Protein AF-A0AAD5UL04-F1 (afdb_monomer)

Organism: NCBI:txid261099

Solvent-accessible surface area (backbone atoms only — not comparable to full-atom values): 13724 Å² total; per-residue (Å²): 139,89,82,83,79,85,78,76,85,91,69,81,71,78,80,82,74,55,70,67,60,52,46,58,54,49,74,76,48,55,70,70,55,40,62,57,42,39,74,73,41,73,71,50,21,36,52,34,32,52,55,51,44,66,72,40,47,64,57,51,53,51,46,50,51,52,33,51,51,37,47,49,56,37,52,55,47,48,69,63,42,51,61,51,44,52,56,27,38,55,60,34,61,47,84,59,53,65,58,32,52,48,59,63,61,64,47,89,75,65,56,70,60,47,43,52,46,51,42,39,54,52,43,50,72,49,94,69,98,63,61,93,89,60,81,79,51,65,70,57,44,46,56,50,60,68,36,66,69,47,46,54,49,58,73,40,27,52,68,48,51,84,71,46,52,71,66,38,47,51,54,41,52,49,54,52,70,74,35,86,69,68,39,68,68,53,26,48,75,75,32,62,41,46,27,55,50,42,52,40,51,51,30,47,48,53,31,47,53,52,49,50,56,51,48,54,40,48,50,56,27,53,54,39,46,54,54,40,53,56,48,49,56,52,51,49,59,39,52,65,63,65,111

Sequence (243 aa):
MYKSQPCLPSQISSVNIPAEIWLNVFKFSPKQALLKIRVVNRKLSKLANIELLERSQQKFYQDCVYTREKQLEYQQMQIVKRPLLVHFREFLTAPSTAENLTEVTWFANAPSEVQVVCECLCRLKGGIDLPDDVRMSWSDIRRIMKKQDFKMWLMCLATNVDFISIIDIKKVEQIIRMDPMITYERLREVSMSGYRLLILIAASLQYCTNADELSRKRIECEIAEGKLHTFSRFMDAITLHLC

Radius of gyration: 33.96 Å; Cα contacts (8 Å, |Δi|>4): 190; chains: 1; bounding box: 63×55×110 Å

Mean predicted aligned error: 8.28 Å

Nearest PDB structures (foldseek):
  8glv-assembly1_Mm  TM=6.215E-01  e=5.981E-04  Chlamydomonas reinhardtii
  3g6b-assembly1_A  TM=2.323E-01  e=1.696E+00  Thermotoga maritima
  3g6b-assembly1_B  TM=2.118E-01  e=2.344E+00  Thermotoga maritima
  3g67-assembly1_B  TM=2.286E-01  e=4.081E+00  Thermotoga maritima
  3ja6-assembly1_H  TM=1.918E-01  e=3.392E+00  Escherichia coli

pLDDT: mean 89.88, std 11.92, range [39.78, 97.69]

Foldseek 3Di:
DDDDDDDDDPDPPPPPDDLVVLLVVLLPDDLVVLVVQLPPDLSSVLSSLVNVLVVCVVVLVVLVVVLVVLVVVLVVLCVVLVVLLVVLLVLLQDPCLLVLLVVLLPDPDADPLLLLLLQLLVLQVPPDPDDLPDRDDSVVSSVSSPDPVSSVCSNVVSVCLVVGDPVSLVSSVVSCVVDPCNDLVNCVVRPVSSSSSVSNNVSSSSNNVSVVVSVVSVVVSVVSVVVSVVSVVVNCVSVVSND

Structure (mmCIF, N/CA/C/O backbone):
data_AF-A0AAD5UL04-F1
#
_entry.id   AF-A0AAD5UL04-F1
#
loop_
_atom_site.group_PDB
_atom_site.id
_atom_site.type_symbol
_atom_site.label_atom_id
_atom_site.label_alt_id
_atom_site.label_comp_id
_atom_site.label_asym_id
_atom_site.label_entity_id
_atom_site.label_seq_id
_atom_site.pdbx_PDB_ins_code
_atom_site.Cartn_x
_atom_site.Cartn_y
_atom_site.Cartn_z
_atom_site.occupancy
_atom_site.B_iso_or_equiv
_atom_site.auth_seq_id
_atom_site.auth_comp_id
_atom_site.auth_asym_id
_atom_site.auth_atom_id
_atom_site.pdbx_PDB_model_num
ATOM 1 N N . MET A 1 1 ? -36.567 40.435 80.848 1.00 42.75 1 MET A N 1
ATOM 2 C CA . MET A 1 1 ? -35.694 39.606 79.982 1.00 42.75 1 MET A CA 1
ATOM 3 C C . MET A 1 1 ? -36.364 38.256 79.763 1.00 42.75 1 MET A C 1
ATOM 5 O O . MET A 1 1 ? -37.150 37.884 80.617 1.00 42.75 1 MET A O 1
ATOM 9 N N . TYR A 1 2 ? -36.037 37.586 78.651 1.00 39.78 2 TYR A N 1
ATOM 10 C CA . TYR A 1 2 ? -36.541 36.307 78.110 1.00 39.78 2 TYR A CA 1
ATOM 11 C C . TYR A 1 2 ? -37.472 36.430 76.895 1.00 39.78 2 TYR A C 1
ATOM 13 O O . TYR A 1 2 ? -38.687 36.555 77.008 1.00 39.78 2 TYR A O 1
ATOM 21 N N . LYS A 1 3 ? -36.863 36.314 75.709 1.00 41.38 3 LYS A N 1
ATOM 22 C CA . LYS A 1 3 ? -37.466 35.662 74.544 1.00 41.38 3 LYS A CA 1
ATOM 23 C C . LYS A 1 3 ? -36.464 34.632 74.032 1.00 41.38 3 LYS A C 1
ATOM 25 O O . LYS A 1 3 ? -35.385 34.980 73.565 1.00 41.38 3 LYS A O 1
ATOM 30 N N . SER A 1 4 ? -36.822 33.373 74.227 1.00 46.16 4 SER A N 1
ATOM 31 C CA . SER A 1 4 ? -36.152 32.170 73.753 1.00 46.16 4 SER A CA 1
ATOM 32 C C . SER A 1 4 ? -36.157 32.130 72.222 1.00 46.16 4 SER A C 1
ATOM 34 O O . SER A 1 4 ? -37.195 32.331 71.592 1.00 46.16 4 SER A O 1
ATOM 36 N N . GLN A 1 5 ? -34.990 31.879 71.626 1.00 45.28 5 GLN A N 1
ATOM 37 C CA . GLN A 1 5 ? -34.852 31.565 70.202 1.00 45.28 5 GLN A CA 1
ATOM 38 C C . GLN A 1 5 ? -35.475 30.189 69.909 1.00 45.28 5 GLN A C 1
ATOM 40 O O . GLN A 1 5 ? -35.284 29.265 70.703 1.00 45.28 5 GLN A O 1
ATOM 45 N N . PRO A 1 6 ? -36.189 30.010 68.785 1.00 48.31 6 PRO A N 1
ATOM 46 C CA . PRO A 1 6 ? -36.646 28.691 68.377 1.00 48.31 6 PRO A CA 1
ATOM 47 C C . PRO A 1 6 ? -35.469 27.879 67.819 1.00 48.31 6 PRO A C 1
ATOM 49 O O . PRO A 1 6 ? -34.878 28.232 66.798 1.00 48.31 6 PRO A O 1
ATOM 52 N N . CYS A 1 7 ? -35.135 26.778 68.492 1.00 50.94 7 CYS A N 1
ATOM 53 C CA . CYS A 1 7 ? -34.244 25.751 67.962 1.00 50.94 7 CYS A CA 1
ATOM 54 C C . CYS A 1 7 ? -34.915 25.055 66.769 1.00 50.94 7 CYS A C 1
ATOM 56 O O . CYS A 1 7 ? -36.035 24.555 66.885 1.00 50.94 7 CYS A O 1
ATOM 58 N N . LEU A 1 8 ? -34.223 25.004 65.630 1.00 47.00 8 LEU A N 1
ATOM 59 C CA . LEU A 1 8 ? -34.612 24.165 64.496 1.00 47.00 8 LEU A CA 1
ATOM 60 C C . LEU A 1 8 ? -34.540 22.682 64.909 1.00 47.00 8 LEU A C 1
ATOM 62 O O . LEU A 1 8 ? -33.563 22.290 65.551 1.00 47.00 8 LEU A O 1
ATOM 66 N N . PRO A 1 9 ? -35.532 21.849 64.545 1.00 46.88 9 PRO A N 1
ATOM 67 C CA . PRO A 1 9 ? -35.524 20.433 64.882 1.00 46.88 9 PRO A CA 1
ATOM 68 C C . PRO A 1 9 ? -34.354 19.730 64.185 1.00 46.88 9 PRO A C 1
ATOM 70 O O . PRO A 1 9 ? -34.320 19.540 62.969 1.00 46.88 9 PRO A O 1
ATOM 73 N N . SER A 1 10 ? -33.374 19.340 64.991 1.00 52.94 10 SER A N 1
ATOM 74 C CA . SER A 1 10 ? -32.211 18.551 64.617 1.00 52.94 10 SER A CA 1
ATOM 75 C C . SER A 1 10 ? -32.603 17.085 64.450 1.00 52.94 10 SER A C 1
ATOM 77 O O . SER A 1 10 ? -32.336 16.293 65.344 1.00 52.94 10 SER A O 1
ATOM 79 N N . GLN A 1 11 ? -33.281 16.728 63.356 1.00 50.44 11 GLN A N 1
ATOM 80 C CA . GLN A 1 11 ? -33.423 15.340 62.885 1.00 50.44 11 GLN A CA 1
ATOM 81 C C . GLN A 1 11 ? -34.182 15.313 61.551 1.00 50.44 11 GLN A C 1
ATOM 83 O O . GLN A 1 11 ? -35.349 14.940 61.470 1.00 50.44 11 GLN A O 1
ATOM 88 N N . ILE A 1 12 ? -33.503 15.679 60.462 1.00 45.84 12 ILE A N 1
ATOM 89 C CA . ILE A 1 12 ? -33.902 15.159 59.152 1.00 45.84 12 ILE A CA 1
ATOM 90 C C . ILE A 1 12 ? -33.341 13.739 59.110 1.00 45.84 12 ILE A C 1
ATOM 92 O O . ILE A 1 12 ? -32.164 13.532 58.818 1.00 45.84 12 ILE A O 1
ATOM 96 N N . SER A 1 13 ? -34.165 12.760 59.486 1.00 48.56 13 SER A N 1
ATOM 97 C CA . SER A 1 13 ? -33.877 11.349 59.243 1.00 48.56 13 SER A CA 1
ATOM 98 C C . SER A 1 13 ? -33.511 11.195 57.770 1.00 48.56 13 SER A C 1
ATOM 100 O O . SER A 1 13 ? -34.308 11.564 56.905 1.00 48.56 13 SER A O 1
ATOM 102 N N . SER A 1 14 ? -32.307 10.703 57.471 1.00 55.62 14 SER A N 1
ATOM 103 C CA . SER A 1 14 ? -31.875 10.470 56.094 1.00 55.62 14 SER A CA 1
ATOM 104 C C . SER A 1 14 ? -32.932 9.622 55.388 1.00 55.62 14 SER A C 1
ATOM 106 O O . SER A 1 14 ? -33.130 8.462 55.754 1.00 55.62 14 SER A O 1
ATOM 108 N N . VAL A 1 15 ? -33.639 10.203 54.418 1.00 65.50 15 VAL A N 1
ATOM 109 C CA . VAL A 1 15 ? -34.665 9.496 53.649 1.00 65.50 15 VAL A CA 1
ATOM 110 C C . VAL A 1 15 ? -33.969 8.345 52.925 1.00 65.50 15 VAL A C 1
ATOM 112 O O . VAL A 1 15 ? -33.216 8.553 51.973 1.00 65.50 15 VAL A O 1
ATOM 115 N N . ASN A 1 16 ? -34.162 7.120 53.415 1.00 77.88 16 ASN A N 1
ATOM 116 C CA . ASN A 1 16 ? -33.581 5.934 52.802 1.00 77.88 16 ASN A CA 1
ATOM 117 C C . ASN A 1 16 ? -34.447 5.543 51.606 1.00 77.88 16 ASN A C 1
ATOM 119 O O . ASN A 1 16 ? -35.391 4.768 51.726 1.00 77.88 16 ASN A O 1
ATOM 123 N N . ILE A 1 17 ? -34.143 6.138 50.456 1.00 83.56 17 ILE A N 1
ATOM 124 C CA . ILE A 1 17 ? -34.831 5.842 49.204 1.00 83.56 17 ILE A CA 1
ATOM 125 C C . ILE A 1 17 ? -34.507 4.385 48.787 1.00 83.56 17 ILE A C 1
ATOM 127 O O . ILE A 1 17 ? -33.317 4.020 48.728 1.00 83.56 17 ILE A O 1
ATOM 131 N N . PRO A 1 18 ? -35.532 3.556 48.497 1.00 90.75 18 PRO A N 1
ATOM 132 C CA . PRO A 1 18 ? -35.368 2.206 47.959 1.00 90.75 18 PRO A CA 1
ATOM 133 C C . PRO A 1 18 ? -34.548 2.168 46.662 1.00 90.75 18 PRO A C 1
ATOM 135 O O . PRO A 1 18 ? -34.490 3.143 45.909 1.00 90.75 18 PRO A O 1
ATOM 138 N N . ALA A 1 19 ? -33.894 1.038 46.395 1.00 87.94 19 ALA A N 1
ATOM 139 C CA . ALA A 1 19 ? -33.021 0.881 45.230 1.00 87.94 19 ALA A CA 1
ATOM 140 C C . ALA A 1 19 ? -33.790 1.009 43.904 1.00 87.94 19 ALA A C 1
ATOM 142 O O . ALA A 1 19 ? -33.284 1.585 42.944 1.00 87.94 19 ALA A O 1
ATOM 143 N N . GLU A 1 20 ? -35.032 0.537 43.879 1.00 90.94 20 GLU A N 1
ATOM 144 C CA . GLU A 1 20 ? -35.938 0.540 42.733 1.00 90.94 20 GLU A CA 1
ATOM 145 C C . GLU A 1 20 ? -36.269 1.969 42.291 1.00 90.94 20 GLU A C 1
ATOM 147 O O . GLU A 1 20 ? -36.285 2.271 41.098 1.00 90.94 20 GLU A O 1
ATOM 152 N N . ILE A 1 21 ? -36.472 2.874 43.256 1.00 91.25 21 ILE A N 1
ATOM 153 C CA . ILE A 1 21 ? -36.745 4.287 42.970 1.00 91.25 21 ILE A CA 1
ATOM 154 C C . ILE A 1 21 ? -35.505 4.940 42.352 1.00 91.25 21 ILE A C 1
ATOM 156 O O . ILE A 1 21 ? -35.620 5.649 41.354 1.00 91.25 21 ILE A O 1
ATOM 160 N N . TRP A 1 22 ? -34.313 4.656 42.886 1.00 90.75 22 TRP A N 1
ATOM 161 C CA . TRP A 1 22 ? -33.061 5.149 42.306 1.00 90.75 22 TRP A CA 1
ATOM 162 C C . TRP A 1 22 ? -32.827 4.639 40.885 1.00 90.75 22 TRP A C 1
ATOM 164 O O . TRP A 1 22 ? -32.480 5.435 40.017 1.00 90.75 22 TRP A O 1
ATOM 174 N N . LEU A 1 23 ? -33.056 3.350 40.624 1.00 91.50 23 LEU A N 1
ATOM 175 C CA . LEU A 1 23 ? -32.924 2.777 39.281 1.00 91.50 23 LEU A CA 1
ATOM 176 C C . LEU A 1 23 ? -33.908 3.421 38.298 1.00 91.50 23 LEU A C 1
ATOM 178 O O . LEU A 1 23 ? -33.516 3.780 37.191 1.00 91.50 23 LEU A O 1
ATOM 182 N N . ASN A 1 24 ? -35.153 3.669 38.714 1.00 91.31 24 ASN A N 1
ATOM 183 C CA . ASN A 1 24 ? -36.116 4.395 37.884 1.00 91.31 24 ASN A CA 1
ATOM 184 C C . ASN A 1 24 ? -35.658 5.826 37.570 1.00 91.31 24 ASN A C 1
ATOM 186 O O . ASN A 1 24 ? -35.791 6.262 36.432 1.00 91.31 24 ASN A O 1
ATOM 190 N N . VAL A 1 25 ? -35.063 6.547 38.526 1.00 91.44 25 VAL A N 1
ATOM 191 C CA . VAL A 1 25 ? -34.463 7.870 38.260 1.00 91.44 25 VAL A CA 1
ATOM 192 C C . VAL A 1 25 ? -33.272 7.751 37.303 1.00 91.44 25 VAL A C 1
ATOM 194 O O . VAL A 1 25 ? -33.100 8.569 36.393 1.00 91.44 25 VAL A O 1
ATOM 197 N N . PHE A 1 26 ? -32.445 6.720 37.473 1.00 93.81 26 PHE A N 1
ATOM 198 C CA . PHE A 1 26 ? -31.263 6.503 36.648 1.00 93.81 26 PHE A CA 1
ATOM 199 C C . PHE A 1 26 ? -31.630 6.222 35.198 1.00 93.81 26 PHE A C 1
ATOM 201 O O . PHE A 1 26 ? -30.993 6.826 34.336 1.00 93.81 26 PHE A O 1
ATOM 208 N N . LYS A 1 27 ? -32.698 5.457 34.924 1.00 91.25 27 LYS A N 1
ATOM 209 C CA . LYS A 1 27 ? -33.248 5.197 33.576 1.00 91.25 27 LYS A CA 1
ATOM 210 C C . LYS A 1 27 ? -33.455 6.452 32.726 1.00 91.25 27 LYS A C 1
ATOM 212 O O . LYS A 1 27 ? -33.178 6.435 31.531 1.00 91.25 27 LYS A O 1
ATOM 217 N N . PHE A 1 28 ? -33.843 7.568 33.339 1.00 91.81 28 PHE A N 1
ATOM 218 C CA . PHE A 1 28 ? -34.045 8.842 32.633 1.00 91.81 28 PHE A CA 1
ATOM 219 C C . PHE A 1 28 ? -32.838 9.788 32.704 1.00 91.81 28 PHE A C 1
ATOM 221 O O . PHE A 1 28 ? -32.809 10.826 32.047 1.00 91.81 28 PHE A O 1
ATOM 228 N N . SER A 1 29 ? -31.815 9.438 33.484 1.00 92.44 29 SER A N 1
ATOM 229 C CA . SER A 1 29 ? -30.616 10.257 33.654 1.00 92.44 29 SER A CA 1
ATOM 230 C C . SER A 1 29 ? -29.642 10.089 32.477 1.00 92.44 29 SER A C 1
ATOM 232 O O . SER A 1 29 ? -29.448 8.971 31.990 1.00 92.44 29 SER A O 1
ATOM 234 N N . PRO A 1 30 ? -28.953 11.152 32.023 1.00 94.12 30 PRO A N 1
ATOM 235 C CA . PRO A 1 30 ? -27.946 11.037 30.972 1.00 94.12 30 PRO A CA 1
ATOM 236 C C . PRO A 1 30 ? -26.714 10.259 31.460 1.00 94.12 30 PRO A C 1
ATOM 238 O O . PRO A 1 30 ? -26.359 10.304 32.639 1.00 94.12 30 PRO A O 1
ATOM 241 N N . LYS A 1 31 ? -25.991 9.599 30.541 1.00 90.19 31 LYS A N 1
ATOM 242 C CA . LYS A 1 31 ? -24.795 8.791 30.873 1.00 90.19 31 LYS A CA 1
ATOM 243 C C . LYS A 1 31 ? -23.756 9.574 31.688 1.00 90.19 31 LYS A C 1
ATOM 245 O O . LYS A 1 31 ? -23.187 9.038 32.631 1.00 90.19 31 LYS A O 1
ATOM 250 N N . GLN A 1 32 ? -23.549 10.853 31.375 1.00 92.12 32 GLN A N 1
ATOM 251 C CA . GLN A 1 32 ? -22.627 11.723 32.116 1.00 92.12 32 GLN A CA 1
ATOM 252 C C . GLN A 1 32 ? -23.043 11.919 33.582 1.00 92.12 32 GLN A C 1
ATOM 254 O O . GLN A 1 32 ? -22.181 11.955 34.458 1.00 92.12 32 GLN A O 1
ATOM 259 N N . ALA A 1 33 ? -24.347 12.021 33.861 1.00 92.75 33 ALA A N 1
ATOM 260 C CA . ALA A 1 33 ? -24.846 12.112 35.229 1.00 92.75 33 ALA A CA 1
ATOM 261 C C . ALA A 1 33 ? -24.611 10.795 35.976 1.00 92.75 33 ALA A C 1
ATOM 263 O O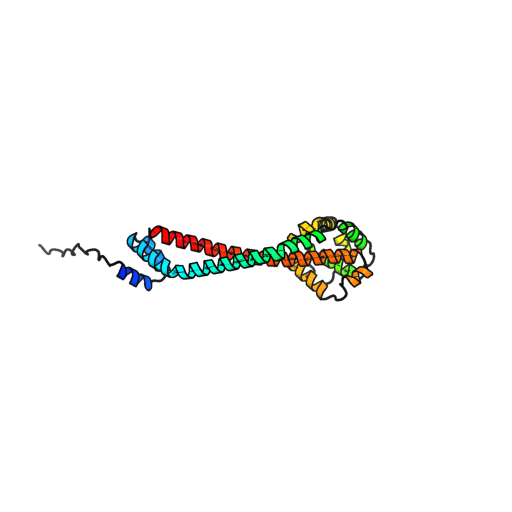 . ALA A 1 33 ? -24.096 10.824 37.089 1.00 92.75 33 ALA A O 1
ATOM 264 N N . LEU A 1 34 ? -24.875 9.649 35.337 1.00 91.94 34 LEU A N 1
ATOM 265 C CA . LEU A 1 34 ? -24.599 8.333 35.924 1.00 91.94 34 LEU A CA 1
ATOM 266 C C . LEU A 1 34 ? -23.116 8.171 36.280 1.00 91.94 34 LEU A C 1
ATOM 268 O O . LEU A 1 34 ? -22.800 7.737 37.382 1.00 91.94 34 LEU A O 1
ATOM 272 N N . LEU A 1 35 ? -22.199 8.600 35.407 1.00 90.75 35 LEU A N 1
ATOM 273 C CA . LEU A 1 35 ? -20.758 8.570 35.688 1.00 90.75 35 LEU A CA 1
ATOM 274 C C . LEU A 1 35 ? -20.365 9.427 36.900 1.00 90.75 35 LEU A C 1
ATOM 276 O O . LEU A 1 35 ? -19.523 9.003 37.687 1.00 90.75 35 LEU A O 1
ATOM 280 N N . LYS A 1 36 ? -20.989 10.596 37.087 1.00 92.38 36 LYS A N 1
ATOM 281 C CA . LYS A 1 36 ? -20.774 11.441 38.275 1.00 92.38 36 LYS A CA 1
ATOM 282 C C . LYS A 1 36 ? -21.380 10.821 39.536 1.00 92.38 36 LYS A C 1
ATOM 284 O O . LYS A 1 36 ? -20.778 10.880 40.599 1.00 92.38 36 LYS A O 1
ATOM 289 N N . ILE A 1 37 ? -22.545 10.186 39.430 1.00 90.38 37 ILE A N 1
ATOM 290 C CA . ILE A 1 37 ? -23.206 9.524 40.564 1.00 90.38 37 ILE A CA 1
ATOM 291 C C . ILE A 1 37 ? -22.355 8.362 41.103 1.00 90.38 37 ILE A C 1
ATOM 293 O O . ILE A 1 37 ? -22.327 8.131 42.313 1.00 90.38 37 ILE A O 1
ATOM 297 N N . ARG A 1 38 ? -21.586 7.685 40.238 1.00 89.88 38 ARG A N 1
ATOM 298 C CA . ARG A 1 38 ? -20.697 6.577 40.633 1.00 89.88 38 ARG A CA 1
ATOM 299 C C . ARG A 1 38 ? -19.664 6.934 41.694 1.00 89.88 38 ARG A C 1
ATOM 301 O O . ARG A 1 38 ? -19.239 6.036 42.418 1.00 89.88 38 ARG A O 1
ATOM 308 N N . VAL A 1 39 ? -19.250 8.197 41.775 1.00 89.38 39 VAL A N 1
ATOM 309 C CA . VAL A 1 39 ? -18.223 8.638 42.729 1.00 89.38 39 VAL A CA 1
ATOM 310 C C . VAL A 1 39 ? -18.804 9.142 44.052 1.00 89.38 39 VAL A C 1
ATOM 312 O O . VAL A 1 39 ? -18.047 9.409 44.977 1.00 89.38 39 VAL A O 1
ATOM 315 N N . VAL A 1 40 ? -20.134 9.249 44.174 1.00 88.94 40 VAL A N 1
ATOM 316 C CA . VAL A 1 40 ? -20.787 9.831 45.359 1.00 88.94 40 VAL A CA 1
ATOM 317 C C . VAL A 1 40 ? -20.725 8.888 46.561 1.00 88.94 40 VAL A C 1
ATOM 319 O O . VAL A 1 40 ? -20.312 9.291 47.643 1.00 88.94 40 VAL A O 1
ATOM 322 N N . ASN A 1 41 ? -21.153 7.632 46.402 1.00 89.25 41 ASN A N 1
ATOM 323 C CA . ASN A 1 41 ? -21.039 6.604 47.440 1.00 89.25 41 ASN A CA 1
ATOM 324 C C . ASN A 1 41 ? -21.131 5.188 46.844 1.00 89.25 41 ASN A C 1
ATOM 326 O O . ASN A 1 41 ? -21.567 5.008 45.707 1.00 89.25 41 ASN A O 1
ATOM 330 N N . ARG A 1 42 ? -20.777 4.163 47.634 1.00 88.56 42 ARG A N 1
ATOM 331 C CA . ARG A 1 42 ? -20.780 2.757 47.182 1.00 88.56 42 ARG A CA 1
ATOM 332 C C . ARG A 1 42 ? -22.161 2.257 46.727 1.00 88.56 42 ARG A C 1
ATOM 334 O O . ARG A 1 42 ? -22.235 1.564 45.719 1.00 88.56 42 ARG A O 1
ATOM 341 N N . LYS A 1 43 ? -23.247 2.610 47.432 1.00 88.44 43 LYS A N 1
ATOM 342 C CA . LYS A 1 43 ? -24.621 2.158 47.113 1.00 88.44 43 LYS A CA 1
ATOM 343 C C . LYS A 1 43 ? -25.074 2.688 45.748 1.00 88.44 43 LYS A C 1
ATOM 345 O O . LYS A 1 43 ? -25.474 1.913 44.887 1.00 88.44 43 LYS A O 1
ATOM 350 N N . LEU A 1 44 ? -24.963 3.996 45.536 1.00 89.75 44 LEU A N 1
ATOM 351 C CA . LEU A 1 44 ? -25.299 4.664 44.280 1.00 89.75 44 LEU A CA 1
ATOM 352 C C . LEU A 1 44 ? -24.350 4.255 43.153 1.00 89.75 44 LEU A C 1
ATOM 354 O O . LEU A 1 44 ? -24.793 4.142 42.017 1.00 89.75 44 LEU A O 1
ATOM 358 N N . SER A 1 45 ? -23.081 3.967 43.463 1.00 90.38 45 SER A N 1
ATOM 359 C CA . SER A 1 45 ? -22.127 3.423 42.493 1.00 90.38 45 SER A CA 1
ATOM 360 C C . SER A 1 45 ? -22.583 2.083 41.929 1.00 90.38 45 SER A C 1
ATOM 362 O O . SER A 1 45 ? -22.658 1.939 40.711 1.00 90.38 45 SER A O 1
ATOM 364 N N . LYS A 1 46 ? -22.989 1.139 42.791 1.00 91.06 46 LYS A N 1
ATOM 365 C CA . LYS A 1 46 ? -23.538 -0.153 42.351 1.00 91.06 46 LYS A CA 1
ATOM 366 C C . LYS A 1 46 ? -24.790 0.027 41.491 1.00 91.06 46 LYS A C 1
ATOM 368 O O . LYS A 1 46 ? -24.861 -0.526 40.402 1.00 91.06 46 LYS A O 1
ATOM 373 N N . LEU A 1 47 ? -25.740 0.855 41.924 1.00 91.94 47 LEU A N 1
ATOM 374 C CA . LEU A 1 47 ? -26.980 1.092 41.173 1.00 91.94 47 LEU A CA 1
ATOM 375 C C . LEU A 1 47 ? -26.733 1.792 39.823 1.00 91.94 47 LEU A C 1
ATOM 377 O O . LEU A 1 47 ? -27.328 1.417 38.817 1.00 91.94 47 LEU A O 1
ATOM 381 N N . ALA A 1 48 ? -25.823 2.768 39.769 1.00 91.88 48 ALA A N 1
ATOM 382 C CA . ALA A 1 48 ? -25.452 3.439 38.524 1.00 91.88 48 ALA A CA 1
ATOM 383 C C . ALA A 1 48 ? -24.700 2.495 37.573 1.00 91.88 48 ALA A C 1
ATOM 385 O O . ALA A 1 48 ? -24.882 2.579 36.361 1.00 91.88 48 ALA A O 1
ATOM 386 N N . ASN A 1 49 ? -23.882 1.582 38.110 1.00 92.69 49 ASN A N 1
ATOM 387 C CA . ASN A 1 49 ? -23.200 0.546 37.336 1.00 92.69 49 ASN A CA 1
ATOM 388 C C . ASN A 1 49 ? -24.187 -0.432 36.684 1.00 92.69 49 ASN A C 1
ATOM 390 O 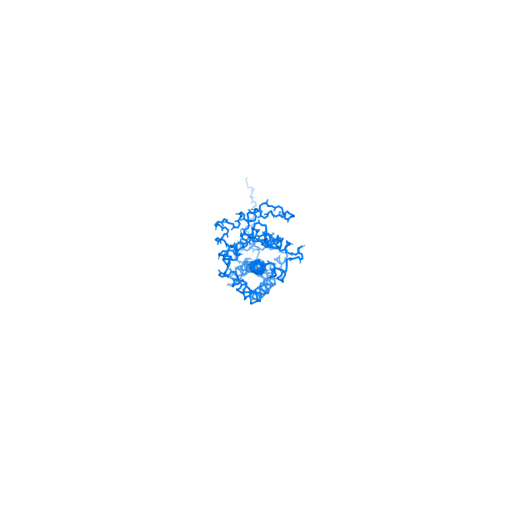O . ASN A 1 49 ? -23.975 -0.771 35.526 1.00 92.69 49 ASN A O 1
ATOM 394 N N . ILE A 1 50 ? -25.264 -0.837 37.372 1.00 92.06 50 ILE A N 1
ATOM 395 C CA . ILE A 1 50 ? -26.314 -1.705 36.798 1.00 92.06 50 ILE A CA 1
ATOM 396 C C . ILE A 1 50 ? -26.920 -1.050 35.552 1.00 92.06 50 ILE A C 1
ATOM 398 O O . ILE A 1 50 ? -26.917 -1.640 34.476 1.00 92.06 50 ILE A O 1
ATOM 402 N N . GLU A 1 51 ? -27.363 0.202 35.676 1.00 92.81 51 GLU A N 1
ATOM 403 C CA . GLU A 1 51 ? -27.978 0.931 34.562 1.00 92.81 51 GLU A CA 1
ATOM 404 C C . GLU A 1 51 ? -26.981 1.183 33.416 1.00 92.81 51 GLU A C 1
ATOM 406 O O . GLU A 1 51 ? -27.312 1.072 32.235 1.00 92.81 51 GLU A O 1
ATOM 411 N N . LEU A 1 52 ? -25.728 1.525 33.739 1.00 92.50 52 LEU A N 1
ATOM 412 C CA . LEU A 1 52 ? -24.688 1.713 32.727 1.00 92.50 52 LEU A CA 1
ATOM 413 C C . LEU A 1 52 ? -24.353 0.413 31.998 1.00 92.50 52 LEU A C 1
ATOM 415 O O . LEU A 1 52 ? -24.101 0.472 30.793 1.00 92.50 52 LEU A O 1
ATOM 419 N N . LEU A 1 53 ? -24.349 -0.720 32.702 1.00 92.06 53 LEU A N 1
ATOM 420 C CA . LEU A 1 53 ? -24.139 -2.041 32.123 1.00 92.06 53 LEU A CA 1
ATOM 421 C C . LEU A 1 53 ? -25.258 -2.359 31.130 1.00 92.06 53 LEU A C 1
ATOM 423 O O . LEU A 1 53 ? -24.966 -2.597 29.961 1.00 92.06 53 LEU A O 1
ATOM 427 N N . GLU A 1 54 ? -26.518 -2.255 31.561 1.00 91.31 54 GLU A N 1
ATOM 428 C CA . GLU A 1 54 ? -27.701 -2.519 30.730 1.00 91.31 54 GLU A CA 1
ATOM 429 C C . GLU A 1 54 ? -27.683 -1.682 29.439 1.00 91.31 54 GLU A C 1
ATOM 431 O O . GLU A 1 54 ? -27.809 -2.207 28.333 1.00 91.31 54 GLU A O 1
ATOM 436 N N . ARG A 1 55 ? -27.386 -0.380 29.546 1.00 91.12 55 ARG A N 1
ATOM 437 C CA . ARG A 1 55 ? -27.304 0.523 28.381 1.00 91.12 55 ARG A CA 1
ATOM 438 C C . ARG A 1 55 ? -26.120 0.288 27.459 1.00 91.12 55 ARG A C 1
ATOM 440 O O . ARG A 1 55 ? -26.117 0.788 26.330 1.00 91.12 55 ARG A O 1
ATOM 447 N N . SER A 1 56 ? -25.056 -0.320 27.966 1.00 91.88 56 SER A N 1
ATOM 448 C CA . SER A 1 56 ? -23.794 -0.458 27.235 1.00 91.88 56 SER A CA 1
ATOM 449 C C . SER A 1 56 ? -23.630 -1.851 26.640 1.00 91.88 56 SER A C 1
ATOM 451 O O . SER A 1 56 ? -22.915 -1.991 25.653 1.00 91.88 56 SER A O 1
ATOM 453 N N . GLN A 1 57 ? -24.337 -2.851 27.169 1.00 91.12 57 GLN A N 1
ATOM 454 C CA . GLN A 1 57 ? -24.207 -4.253 26.783 1.00 91.12 57 GLN A CA 1
ATOM 455 C C . GLN A 1 57 ? -24.528 -4.502 25.307 1.00 91.12 57 GLN A C 1
ATOM 457 O O . GLN A 1 57 ? -23.747 -5.158 24.622 1.00 91.12 57 GLN A O 1
ATOM 462 N N . GLN A 1 58 ? -25.626 -3.940 24.786 1.00 92.19 58 GLN A N 1
ATOM 463 C CA . GLN A 1 58 ? -25.984 -4.119 23.374 1.00 92.19 58 GLN A CA 1
ATOM 464 C C . GLN A 1 58 ? -24.914 -3.540 22.444 1.00 92.19 58 GLN A C 1
ATOM 466 O O . GLN A 1 58 ? -24.495 -4.198 21.494 1.00 92.19 58 GLN A O 1
ATOM 471 N N . LYS A 1 59 ? -24.442 -2.322 22.736 1.00 93.31 59 LYS A N 1
ATOM 472 C CA . LYS A 1 59 ? -23.392 -1.689 21.936 1.00 93.31 59 LYS A CA 1
ATOM 473 C C . LYS A 1 59 ? -22.077 -2.461 22.036 1.00 93.31 59 LYS A C 1
ATOM 475 O O . LYS A 1 59 ? -21.412 -2.644 21.028 1.00 93.31 59 LYS A O 1
ATOM 480 N N . PHE A 1 60 ? -21.723 -2.943 23.226 1.00 94.69 60 PHE A N 1
ATOM 481 C CA . PHE A 1 60 ? -20.524 -3.751 23.423 1.00 94.69 60 PHE A CA 1
ATOM 482 C C . PHE A 1 60 ? -20.574 -5.034 22.587 1.00 94.69 60 PHE A C 1
ATOM 484 O O . PHE A 1 60 ? -19.621 -5.342 21.881 1.00 94.69 60 PHE A O 1
ATOM 491 N N . TYR A 1 61 ? -21.712 -5.735 22.586 1.00 94.12 61 TYR A N 1
ATOM 492 C CA . TYR A 1 61 ? -21.905 -6.911 21.740 1.00 94.12 61 TYR A CA 1
ATOM 493 C C . TYR A 1 61 ? -21.787 -6.581 20.243 1.00 94.12 61 TYR A C 1
ATOM 495 O O . TYR A 1 61 ? -21.115 -7.303 19.510 1.00 94.12 61 TYR A O 1
ATOM 503 N N . GLN A 1 62 ? -22.380 -5.471 19.790 1.00 95.31 62 GLN A N 1
ATOM 504 C CA . GLN A 1 62 ? -22.242 -5.003 18.404 1.00 95.31 62 GLN A CA 1
ATOM 505 C C . GLN A 1 62 ? -20.781 -4.707 18.040 1.00 95.31 62 GLN A C 1
ATOM 507 O O . GLN A 1 62 ? -20.316 -5.150 16.993 1.00 95.31 62 GLN A O 1
ATOM 512 N N . ASP A 1 63 ? -20.042 -4.022 18.916 1.00 95.88 63 ASP A N 1
ATOM 513 C CA . ASP A 1 63 ? -18.628 -3.703 18.704 1.00 95.88 63 ASP A CA 1
ATOM 514 C C . ASP A 1 63 ? -17.756 -4.979 18.698 1.00 95.88 63 ASP A C 1
ATOM 516 O O . ASP A 1 63 ? -16.809 -5.068 17.912 1.00 95.88 63 ASP A O 1
ATOM 520 N N . CYS A 1 64 ? -18.096 -6.000 19.500 1.00 96.62 64 CYS A N 1
ATOM 521 C CA . CYS A 1 64 ? -17.462 -7.325 19.457 1.00 96.62 64 CYS A CA 1
ATOM 522 C C . CYS A 1 64 ? -17.659 -8.011 18.099 1.00 96.62 64 CYS A C 1
ATOM 524 O O . CYS A 1 64 ? -16.684 -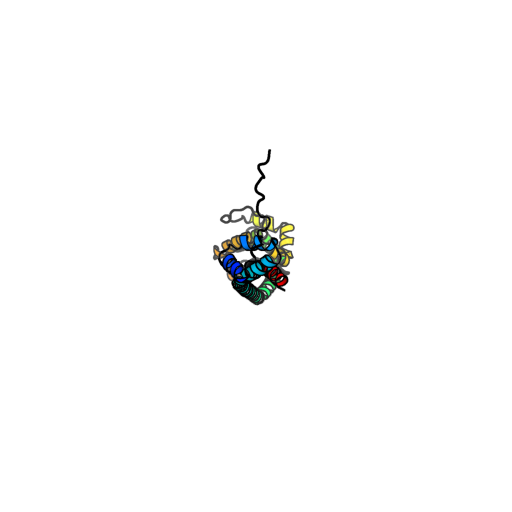8.460 17.494 1.00 96.62 64 CYS A O 1
ATOM 526 N N . VAL A 1 65 ? -18.906 -8.088 17.617 1.00 97.25 65 VAL A N 1
ATOM 527 C CA . VAL A 1 65 ? -19.233 -8.710 16.322 1.00 97.25 65 VAL A CA 1
ATOM 528 C C . VAL A 1 65 ? -18.537 -7.964 15.186 1.00 97.25 65 VAL A C 1
ATOM 530 O O . VAL A 1 65 ? -17.824 -8.583 14.402 1.00 97.25 65 VAL A O 1
ATOM 533 N N . TYR A 1 66 ? -18.643 -6.634 15.159 1.00 96.62 66 TYR A N 1
ATOM 534 C CA . TYR A 1 66 ? -18.000 -5.795 14.149 1.00 96.62 66 TYR A CA 1
ATOM 535 C C . TYR A 1 66 ? -16.476 -5.979 14.118 1.00 96.62 66 TYR A C 1
ATOM 537 O O . TYR A 1 66 ? -15.881 -6.161 13.056 1.00 96.62 66 TYR A O 1
ATOM 545 N N . THR A 1 67 ? -15.821 -5.969 15.283 1.00 97.69 67 THR A N 1
ATOM 546 C CA . THR A 1 67 ? -14.366 -6.185 15.361 1.00 97.69 67 THR A CA 1
ATOM 547 C C . THR A 1 67 ? -13.999 -7.571 14.843 1.00 97.69 67 THR A C 1
ATOM 549 O O . THR A 1 67 ? -13.034 -7.719 14.093 1.00 97.69 67 THR A O 1
ATOM 552 N N . ARG A 1 68 ? -14.796 -8.590 15.187 1.00 97.62 68 ARG A N 1
ATOM 553 C CA . ARG A 1 68 ? -14.579 -9.955 14.712 1.00 97.62 68 ARG A CA 1
ATOM 554 C C . ARG A 1 68 ? -14.717 -10.065 13.194 1.00 97.62 68 ARG A C 1
ATOM 556 O O . ARG A 1 68 ? -13.891 -10.724 12.568 1.00 97.62 68 ARG A O 1
ATOM 563 N N . GLU A 1 69 ? -15.709 -9.412 12.601 1.00 97.00 69 GLU A N 1
ATOM 564 C CA . GLU A 1 69 ? -15.873 -9.340 11.145 1.00 97.00 69 GLU A CA 1
ATOM 565 C C . GLU A 1 69 ? -14.653 -8.695 10.479 1.00 97.00 69 GLU A C 1
ATOM 567 O O . GLU A 1 69 ? -14.101 -9.262 9.537 1.00 97.00 69 GLU A O 1
ATOM 572 N N . LYS A 1 70 ? -14.152 -7.572 11.013 1.00 97.38 70 LYS A N 1
ATOM 573 C CA . LYS A 1 70 ? -12.957 -6.901 10.471 1.00 97.38 70 LYS A CA 1
ATOM 574 C C . LYS A 1 70 ? -11.689 -7.744 10.577 1.00 97.38 70 LYS A C 1
ATOM 576 O O . LYS A 1 70 ? -10.902 -7.770 9.631 1.00 97.38 70 LYS A O 1
ATOM 581 N N . GLN A 1 71 ? -11.521 -8.490 11.668 1.00 97.19 71 GLN A N 1
ATOM 582 C CA . GLN A 1 71 ? -10.435 -9.465 11.796 1.00 97.19 71 GLN A CA 1
ATOM 583 C C . GLN A 1 71 ? -10.525 -10.560 10.731 1.00 97.19 71 GLN A C 1
ATOM 585 O O . GLN A 1 71 ? -9.512 -10.901 10.122 1.00 97.19 71 GLN A O 1
ATOM 590 N N . LEU A 1 72 ? -11.722 -11.104 10.490 1.00 97.44 72 LEU A N 1
ATOM 591 C CA . LEU A 1 72 ? -11.931 -12.145 9.483 1.00 97.44 72 LEU A CA 1
ATOM 592 C C . LEU A 1 72 ? -11.686 -11.615 8.063 1.00 97.44 72 LEU A C 1
ATOM 594 O O . LEU A 1 72 ? -10.972 -12.266 7.302 1.00 97.44 72 LEU A O 1
ATOM 598 N N . GLU A 1 73 ? -12.193 -10.424 7.728 1.00 96.19 73 GLU A N 1
ATOM 599 C CA . GLU A 1 73 ? -11.917 -9.751 6.448 1.00 96.19 73 GLU A CA 1
ATOM 600 C C . GLU A 1 73 ? -10.406 -9.582 6.223 1.00 96.19 73 GLU A C 1
ATOM 602 O O . GLU A 1 73 ? -9.883 -9.912 5.155 1.00 96.19 73 GLU A O 1
ATOM 607 N N . TYR A 1 74 ? -9.683 -9.097 7.237 1.00 97.38 74 TYR A N 1
ATOM 608 C CA . TYR A 1 74 ? -8.238 -8.901 7.153 1.00 97.38 74 TYR A CA 1
ATOM 609 C C . TYR A 1 74 ? -7.478 -10.226 7.007 1.00 97.38 74 TYR A C 1
ATOM 611 O O . TYR A 1 74 ? -6.575 -10.327 6.176 1.00 97.38 74 TYR A O 1
ATOM 619 N N . GLN A 1 75 ? -7.854 -11.263 7.762 1.00 96.88 75 GLN A N 1
ATOM 620 C CA . GLN A 1 75 ? -7.248 -12.596 7.665 1.00 96.88 75 GLN A CA 1
ATOM 621 C C . GLN A 1 75 ? -7.454 -13.220 6.282 1.00 96.88 75 GLN A C 1
ATOM 623 O O . GLN A 1 75 ? -6.503 -13.723 5.683 1.00 96.88 75 GLN A O 1
ATOM 628 N N . GLN A 1 76 ? -8.671 -13.148 5.741 1.00 96.56 76 GLN A N 1
ATOM 629 C CA . GLN A 1 76 ? -8.967 -13.623 4.389 1.00 96.56 76 GLN A CA 1
ATOM 630 C C . GLN A 1 76 ? -8.133 -12.873 3.349 1.00 96.56 76 GLN A C 1
ATOM 632 O O . GLN A 1 76 ? -7.520 -13.491 2.477 1.00 96.56 76 GLN A O 1
ATOM 637 N N . MET A 1 77 ? -8.031 -11.548 3.479 1.00 96.31 77 MET A N 1
ATOM 638 C CA . MET A 1 77 ? -7.204 -10.749 2.583 1.00 96.31 77 MET A CA 1
ATOM 639 C C . MET A 1 77 ? -5.717 -11.104 2.698 1.00 96.31 77 MET A C 1
ATOM 641 O O . MET A 1 77 ? -5.040 -11.190 1.676 1.00 96.31 77 MET A O 1
ATOM 645 N N . GLN A 1 78 ? -5.200 -11.372 3.900 1.00 96.50 78 GLN A N 1
ATOM 646 C CA . GLN A 1 78 ? -3.822 -11.836 4.078 1.00 96.50 78 GLN A CA 1
ATOM 647 C C . GLN A 1 78 ? -3.552 -13.147 3.339 1.00 96.50 78 GLN A C 1
ATOM 649 O O . GLN A 1 78 ? -2.517 -13.257 2.683 1.00 96.50 78 GLN A O 1
ATOM 654 N N . ILE A 1 79 ? -4.465 -14.119 3.431 1.00 97.12 79 ILE A N 1
ATOM 655 C CA . ILE A 1 79 ? -4.326 -15.423 2.767 1.00 97.12 79 ILE A CA 1
ATOM 656 C C . ILE A 1 79 ? -4.214 -15.244 1.249 1.00 97.12 79 ILE A C 1
ATOM 658 O O . ILE A 1 79 ? -3.379 -15.885 0.618 1.00 97.12 79 ILE A O 1
ATOM 662 N N . VAL A 1 80 ? -5.007 -14.339 0.672 1.00 95.81 80 VAL A N 1
ATOM 663 C CA . VAL A 1 80 ? -5.003 -14.077 -0.775 1.00 95.81 80 VAL A CA 1
ATOM 664 C C . VAL A 1 80 ? -3.793 -13.243 -1.206 1.00 95.81 80 VAL A C 1
ATOM 666 O O . VAL A 1 80 ? -3.156 -13.542 -2.212 1.00 95.81 80 VAL A O 1
ATOM 669 N N . LYS A 1 81 ? -3.460 -12.181 -0.464 1.00 96.19 81 LYS A N 1
ATOM 670 C CA . LYS A 1 81 ? -2.503 -11.155 -0.906 1.00 96.19 81 LYS A CA 1
ATOM 671 C C . LYS A 1 81 ? -1.054 -11.496 -0.570 1.00 96.19 81 LYS A C 1
ATOM 673 O O . LYS A 1 81 ? -0.173 -11.173 -1.358 1.00 96.19 81 LYS A O 1
ATOM 678 N N . ARG A 1 82 ? -0.768 -12.165 0.556 1.00 95.56 82 ARG A N 1
ATOM 679 C CA . ARG A 1 82 ? 0.621 -12.492 0.942 1.00 95.56 82 ARG A CA 1
ATOM 680 C C . ARG A 1 82 ? 1.359 -13.335 -0.107 1.00 95.56 82 ARG A C 1
ATOM 682 O O . ARG A 1 82 ? 2.488 -12.965 -0.421 1.00 95.56 82 ARG A O 1
ATOM 689 N N . PRO A 1 83 ? 0.767 -14.398 -0.688 1.00 97.06 83 PRO A N 1
ATOM 690 C CA . PRO A 1 83 ? 1.427 -15.151 -1.752 1.00 97.06 83 PRO A CA 1
ATOM 691 C C . PRO A 1 83 ? 1.730 -14.286 -2.980 1.00 97.06 83 PRO A C 1
ATOM 693 O O . PRO A 1 83 ? 2.809 -14.398 -3.551 1.00 97.06 83 PRO A O 1
ATOM 696 N N . LEU A 1 84 ? 0.823 -13.370 -3.345 1.00 96.62 84 LEU A N 1
ATOM 697 C CA . LEU A 1 84 ? 1.033 -12.434 -4.455 1.00 96.62 84 LEU A CA 1
ATOM 698 C C . LEU A 1 84 ? 2.191 -11.471 -4.179 1.00 96.62 84 LEU A C 1
ATOM 700 O O . LEU A 1 84 ? 3.008 -11.228 -5.058 1.00 96.62 84 LEU A O 1
ATOM 704 N N . LEU A 1 85 ? 2.298 -10.951 -2.954 1.00 96.94 85 LEU A N 1
ATOM 705 C CA . LEU A 1 85 ? 3.406 -10.075 -2.564 1.00 96.94 85 LEU A CA 1
ATOM 706 C C . LEU A 1 85 ? 4.758 -10.791 -2.655 1.00 96.94 85 LEU A C 1
ATOM 708 O O . LEU A 1 85 ? 5.723 -10.201 -3.137 1.00 96.94 85 LEU A O 1
ATOM 712 N N . VAL A 1 86 ? 4.822 -12.057 -2.233 1.00 95.94 86 VAL A N 1
ATOM 713 C CA . VAL A 1 86 ? 6.026 -12.889 -2.386 1.00 95.94 86 VAL A CA 1
ATOM 714 C C . VAL A 1 86 ? 6.336 -13.099 -3.868 1.00 95.94 86 VAL A C 1
ATOM 716 O O . VAL A 1 86 ? 7.443 -12.794 -4.300 1.00 95.94 86 VAL A O 1
ATOM 719 N N . HIS A 1 87 ? 5.340 -13.509 -4.653 1.00 95.19 87 HIS A N 1
ATOM 720 C CA . HIS A 1 87 ? 5.477 -13.731 -6.091 1.00 95.19 87 HIS A CA 1
ATOM 721 C C . HIS A 1 87 ? 5.993 -12.491 -6.835 1.00 95.19 87 HIS A C 1
ATOM 723 O O . HIS A 1 87 ? 6.948 -12.575 -7.600 1.00 95.19 87 HIS A O 1
ATOM 729 N N . PHE A 1 88 ? 5.418 -11.310 -6.588 1.00 96.12 88 PHE A N 1
ATOM 730 C CA . PHE A 1 88 ? 5.893 -10.081 -7.228 1.00 96.12 88 PHE A CA 1
ATOM 731 C C . PHE A 1 88 ? 7.293 -9.693 -6.761 1.00 96.12 88 PHE A C 1
ATOM 733 O O . PHE A 1 88 ? 8.097 -9.252 -7.579 1.00 96.12 88 PHE A O 1
ATOM 740 N N . ARG A 1 89 ? 7.620 -9.907 -5.482 1.00 95.00 89 ARG A N 1
ATOM 741 C CA . ARG A 1 89 ? 8.960 -9.639 -4.949 1.00 95.00 89 ARG A CA 1
ATOM 742 C C . ARG A 1 89 ? 10.031 -10.508 -5.614 1.00 95.00 89 ARG A C 1
ATOM 744 O O . ARG A 1 89 ? 11.126 -10.006 -5.851 1.00 95.00 89 ARG A O 1
ATOM 751 N N . GLU A 1 90 ? 9.722 -11.752 -5.975 1.00 92.94 90 GLU A N 1
ATOM 752 C CA . G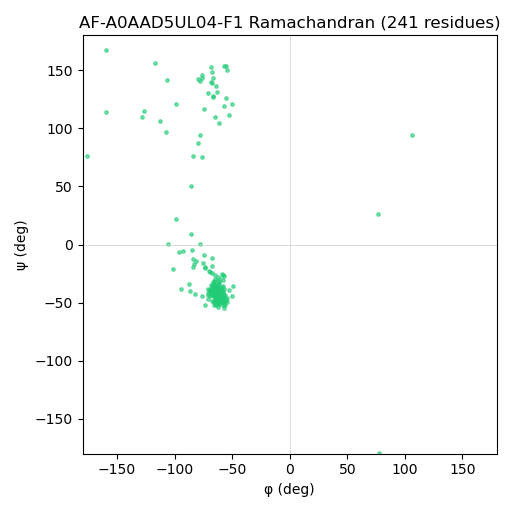LU A 1 90 ? 10.648 -12.625 -6.712 1.00 92.94 90 GLU A CA 1
ATOM 753 C C . GLU A 1 90 ? 11.064 -12.004 -8.054 1.00 92.94 90 GLU A C 1
ATOM 755 O O . GLU A 1 90 ? 12.258 -11.945 -8.354 1.00 92.94 90 GLU A O 1
ATOM 760 N N . PHE A 1 91 ? 10.129 -11.424 -8.818 1.00 91.69 91 PHE A N 1
ATOM 761 C CA . PHE A 1 91 ? 10.475 -10.719 -10.061 1.00 91.69 91 PHE A CA 1
ATOM 762 C C . PHE A 1 91 ? 11.409 -9.528 -9.832 1.00 91.69 91 PHE A C 1
ATOM 764 O O . PHE A 1 91 ? 12.254 -9.248 -10.678 1.00 91.69 91 PHE A O 1
ATOM 771 N N . LEU A 1 92 ? 11.301 -8.848 -8.688 1.00 92.56 92 LEU A N 1
ATOM 772 C CA . LEU A 1 92 ? 12.139 -7.692 -8.353 1.00 92.56 92 LEU A CA 1
ATOM 773 C C . LEU A 1 92 ? 13.569 -8.074 -7.947 1.00 92.56 92 LEU A C 1
ATOM 775 O O . LEU A 1 92 ? 14.446 -7.214 -7.937 1.00 92.56 92 LEU A O 1
ATOM 779 N N . THR A 1 93 ? 13.824 -9.348 -7.631 1.00 88.50 93 THR A N 1
ATOM 780 C CA . THR A 1 93 ? 15.171 -9.868 -7.323 1.00 88.50 93 THR A CA 1
ATOM 781 C C . THR A 1 93 ? 15.969 -10.277 -8.566 1.00 88.50 93 THR A C 1
ATOM 783 O O . THR A 1 93 ? 17.033 -10.883 -8.447 1.00 88.50 93 THR A O 1
ATOM 786 N N . ALA A 1 94 ? 15.479 -9.958 -9.770 1.00 79.06 94 ALA A N 1
ATOM 787 C CA . ALA A 1 94 ? 16.054 -10.436 -11.022 1.00 79.06 94 ALA A CA 1
ATOM 788 C C . ALA A 1 94 ? 17.553 -10.068 -11.171 1.00 79.06 94 ALA A C 1
ATOM 790 O O . ALA A 1 94 ? 17.891 -8.883 -11.268 1.00 79.06 94 ALA A O 1
ATOM 791 N N . PRO A 1 95 ? 18.467 -11.055 -11.286 1.00 70.12 95 PRO A N 1
ATOM 792 C CA . PRO A 1 95 ? 19.914 -10.809 -11.306 1.00 70.12 95 PRO A CA 1
ATOM 793 C C . PRO A 1 95 ? 20.391 -10.069 -12.566 1.00 70.12 95 PRO A C 1
ATOM 795 O O . PRO A 1 95 ? 21.387 -9.354 -12.522 1.00 70.12 95 PRO A O 1
ATOM 798 N N . SER A 1 96 ? 19.650 -10.159 -13.678 1.00 82.12 96 SER A N 1
ATOM 799 C CA . SER A 1 96 ? 19.986 -9.469 -14.938 1.00 82.12 96 SER A CA 1
ATOM 800 C C . SER A 1 96 ? 19.636 -7.975 -14.947 1.00 82.12 96 SER A C 1
ATOM 802 O O . SER A 1 96 ? 19.853 -7.291 -15.946 1.00 82.12 96 SER A O 1
ATOM 804 N N . THR A 1 97 ? 19.092 -7.429 -13.856 1.00 86.75 97 THR A N 1
ATOM 805 C CA . THR A 1 97 ? 18.612 -6.038 -13.802 1.00 86.75 97 THR A CA 1
ATOM 806 C C . THR A 1 97 ? 19.710 -5.016 -14.125 1.00 86.75 97 THR A C 1
ATOM 808 O O . THR A 1 97 ? 19.462 -4.060 -14.861 1.00 86.75 97 THR A O 1
ATOM 811 N N . ALA A 1 98 ? 20.938 -5.236 -13.648 1.00 85.81 98 ALA A N 1
ATOM 812 C CA . ALA A 1 98 ? 22.069 -4.346 -13.921 1.00 85.81 98 ALA A CA 1
ATOM 813 C C . ALA A 1 98 ? 22.522 -4.382 -15.394 1.00 85.81 98 ALA A C 1
ATOM 815 O O . ALA A 1 98 ? 22.861 -3.343 -15.968 1.00 85.81 98 ALA A O 1
ATOM 816 N N . GLU A 1 99 ? 22.497 -5.561 -16.016 1.00 90.25 99 GLU A N 1
ATOM 817 C CA . GLU A 1 99 ? 22.831 -5.752 -17.432 1.00 90.25 99 GLU A CA 1
ATOM 818 C C . GLU A 1 99 ? 21.785 -5.076 -18.320 1.00 90.25 99 GLU A C 1
ATOM 820 O O . GLU A 1 99 ? 22.138 -4.257 -19.168 1.00 90.25 99 GLU A O 1
ATOM 825 N N . ASN A 1 100 ? 20.497 -5.321 -18.041 1.00 92.12 100 ASN A N 1
ATOM 826 C CA . ASN A 1 100 ? 19.384 -4.707 -18.766 1.00 92.12 100 ASN A CA 1
ATOM 827 C C . ASN A 1 100 ? 19.441 -3.172 -18.677 1.00 92.12 100 ASN A C 1
ATOM 829 O O . ASN A 1 100 ? 19.232 -2.488 -19.677 1.00 92.12 100 ASN A O 1
ATOM 833 N N . LEU A 1 101 ? 19.756 -2.621 -17.495 1.00 92.88 101 LEU A N 1
ATOM 834 C CA . LEU A 1 101 ? 19.930 -1.177 -17.314 1.00 92.88 101 LEU A CA 1
ATOM 835 C C . LEU A 1 101 ? 21.114 -0.648 -18.132 1.00 92.88 101 LEU A C 1
ATOM 837 O O . LEU A 1 101 ? 21.032 0.417 -18.745 1.00 92.88 101 LEU A O 1
ATOM 841 N N . THR A 1 102 ? 22.226 -1.382 -18.137 1.00 91.88 102 THR A N 1
ATOM 842 C CA . THR A 1 102 ? 23.404 -0.990 -18.905 1.00 91.88 102 THR A CA 1
ATOM 843 C C . THR A 1 102 ? 23.052 -0.940 -20.388 1.00 91.88 102 THR A C 1
ATOM 845 O O . THR A 1 102 ? 23.214 0.118 -20.981 1.00 91.88 102 THR A O 1
ATOM 848 N N . GLU A 1 103 ? 22.447 -1.983 -20.954 1.00 93.56 103 GLU A N 1
ATOM 849 C CA . GLU A 1 103 ? 22.044 -2.028 -22.366 1.00 93.56 103 GLU A CA 1
ATOM 850 C C . GLU A 1 103 ? 21.151 -0.840 -22.768 1.00 93.56 103 GLU A C 1
ATOM 852 O O . GLU A 1 103 ? 21.476 -0.110 -23.707 1.00 93.56 103 GLU A O 1
ATOM 857 N N . VAL A 1 104 ? 20.092 -0.542 -22.003 1.00 93.38 104 VAL A N 1
ATOM 858 C CA . VAL A 1 104 ? 19.214 0.596 -22.338 1.00 93.38 104 VAL A CA 1
ATOM 859 C C . VAL A 1 104 ? 19.923 1.949 -22.215 1.00 93.38 104 VAL A C 1
ATOM 861 O O . VAL A 1 104 ? 19.651 2.876 -22.974 1.00 93.38 104 VAL A O 1
ATOM 864 N N . THR A 1 105 ? 20.892 2.094 -21.306 1.00 93.25 105 THR A N 1
ATOM 865 C CA . THR A 1 105 ? 21.660 3.347 -21.187 1.00 93.25 105 THR A CA 1
ATOM 866 C C . THR A 1 105 ? 22.679 3.550 -22.310 1.00 93.25 105 THR A C 1
ATOM 868 O O . THR A 1 105 ? 23.261 4.639 -22.405 1.00 93.25 105 THR A O 1
ATOM 871 N N . TRP A 1 106 ? 22.927 2.551 -23.159 1.00 92.75 106 TRP A N 1
ATOM 872 C CA . TRP A 1 106 ? 23.842 2.677 -24.295 1.00 92.75 106 TRP A CA 1
ATOM 873 C C . TRP A 1 106 ? 23.190 3.299 -25.529 1.00 92.75 106 TRP A C 1
ATOM 875 O O . TRP A 1 106 ? 23.913 3.879 -26.340 1.00 92.75 106 TRP A O 1
ATOM 885 N N . PHE A 1 107 ? 21.856 3.309 -25.626 1.00 92.31 107 PHE A N 1
ATOM 886 C CA . PHE A 1 107 ? 21.160 3.995 -26.714 1.00 92.31 107 PHE A CA 1
ATOM 887 C C . PHE A 1 107 ? 21.562 5.475 -26.795 1.00 92.31 107 PHE A C 1
ATOM 889 O O . PHE A 1 107 ? 21.473 6.233 -25.819 1.00 92.31 107 PHE A O 1
ATOM 896 N N . ALA A 1 108 ? 22.001 5.896 -27.985 1.00 90.62 108 ALA A N 1
ATOM 897 C CA . ALA A 1 108 ? 22.211 7.308 -28.293 1.00 90.62 108 ALA A CA 1
ATOM 898 C C . ALA A 1 108 ? 20.863 8.040 -28.278 1.00 90.62 108 ALA A C 1
ATOM 900 O O . ALA A 1 108 ? 20.693 8.976 -27.500 1.00 90.62 108 ALA A O 1
ATOM 901 N N . ASN A 1 109 ? 19.897 7.505 -29.031 1.00 92.25 109 ASN A N 1
ATOM 902 C CA . ASN A 1 109 ? 18.488 7.885 -29.029 1.00 92.25 109 ASN A CA 1
ATOM 903 C C . ASN A 1 109 ? 17.662 6.613 -28.813 1.00 92.25 109 ASN A C 1
ATOM 905 O O . ASN A 1 109 ? 17.728 5.700 -29.635 1.00 92.25 109 ASN A O 1
ATOM 909 N N . ALA A 1 110 ? 16.957 6.519 -27.687 1.00 93.19 110 ALA A N 1
ATOM 910 C CA . ALA A 1 110 ? 16.126 5.355 -27.398 1.00 93.19 110 ALA A CA 1
ATOM 911 C C . ALA A 1 110 ? 14.822 5.395 -28.217 1.00 93.19 110 ALA A C 1
ATOM 913 O O . ALA A 1 110 ? 14.281 6.483 -28.429 1.00 93.19 110 ALA A O 1
ATOM 914 N N . PRO A 1 111 ? 14.289 4.233 -28.641 1.00 94.94 111 PRO A N 1
ATOM 915 C CA . PRO A 1 111 ? 12.915 4.135 -29.128 1.00 94.94 111 PRO A CA 1
ATOM 916 C C . PRO A 1 111 ? 11.921 4.685 -28.098 1.00 94.94 111 PRO A C 1
ATOM 918 O O . PRO A 1 111 ? 12.162 4.575 -26.891 1.00 94.94 111 PRO A O 1
ATOM 921 N N . SER A 1 112 ? 10.796 5.231 -28.564 1.00 93.81 112 SER A N 1
ATOM 922 C CA . SER A 1 112 ? 9.755 5.835 -27.716 1.00 93.81 112 SER A CA 1
ATOM 923 C C . SER A 1 112 ? 9.331 4.928 -26.563 1.00 93.81 112 SER A C 1
ATOM 925 O O . SER A 1 112 ? 9.255 5.358 -25.415 1.00 93.81 112 SER A O 1
ATOM 927 N N . GLU A 1 113 ? 9.127 3.651 -26.856 1.00 94.69 113 GLU A N 1
ATOM 928 C CA . GLU A 1 113 ? 8.615 2.660 -25.925 1.00 94.69 113 GLU A CA 1
ATOM 929 C C . GLU A 1 113 ? 9.640 2.376 -24.813 1.00 94.69 113 GLU A C 1
ATOM 931 O O . GLU A 1 113 ? 9.300 2.310 -23.632 1.00 94.69 113 GLU A O 1
ATOM 936 N N . VAL A 1 114 ? 10.925 2.293 -25.175 1.00 95.94 114 VAL A N 1
ATOM 937 C CA . VAL A 1 114 ? 12.027 2.119 -24.215 1.00 95.94 114 VAL A CA 1
ATOM 938 C C . VAL A 1 114 ? 12.197 3.374 -23.363 1.00 95.94 114 VAL A C 1
ATOM 940 O O . VAL A 1 114 ? 12.385 3.273 -22.150 1.00 95.94 114 VAL A O 1
ATOM 943 N N . GLN A 1 115 ? 12.090 4.560 -23.970 1.00 96.06 115 GLN A N 1
ATOM 944 C CA . GLN A 1 115 ? 12.151 5.822 -23.241 1.00 96.06 115 GLN A CA 1
ATOM 945 C C . GLN A 1 115 ? 11.056 5.887 -22.173 1.00 96.06 115 GLN A C 1
ATOM 947 O O . GLN A 1 115 ? 11.365 6.219 -21.031 1.00 96.06 115 GLN A O 1
ATOM 952 N N . VAL A 1 116 ? 9.817 5.514 -22.507 1.00 95.75 116 VAL A N 1
ATOM 953 C CA . VAL A 1 116 ? 8.690 5.505 -21.562 1.00 95.75 116 VAL A CA 1
ATOM 954 C C . VAL A 1 116 ? 8.943 4.565 -20.385 1.00 95.75 116 VAL A C 1
ATOM 956 O O . VAL A 1 116 ? 8.761 4.959 -19.237 1.00 95.75 116 VAL A O 1
ATOM 959 N N . VAL A 1 117 ? 9.426 3.350 -20.640 1.00 96.50 117 VAL A N 1
ATOM 960 C CA . VAL A 1 117 ? 9.764 2.375 -19.586 1.00 96.50 117 VAL A CA 1
ATOM 961 C C . VAL A 1 117 ? 10.833 2.926 -18.646 1.00 96.50 117 VAL A C 1
ATOM 963 O O . VAL A 1 117 ? 10.689 2.885 -17.423 1.00 96.50 117 VAL A O 1
ATOM 966 N N . CYS A 1 118 ? 11.909 3.480 -19.203 1.00 96.69 118 CYS A N 1
ATOM 967 C CA . CYS A 1 118 ? 12.978 4.075 -18.410 1.00 96.69 118 CYS A CA 1
ATOM 968 C C . CYS A 1 118 ? 12.488 5.290 -17.609 1.00 96.69 118 CYS A C 1
ATOM 970 O O . CYS A 1 118 ? 12.872 5.472 -16.455 1.00 96.69 118 CYS A O 1
ATOM 972 N N . GLU A 1 119 ? 11.598 6.090 -18.190 1.00 95.94 119 GLU A N 1
ATOM 973 C CA . GLU A 1 119 ? 10.953 7.216 -17.524 1.00 95.94 119 GLU A CA 1
ATOM 974 C C . GLU A 1 119 ? 10.102 6.771 -16.326 1.00 95.94 119 GLU A C 1
ATOM 976 O O . GLU A 1 119 ? 10.174 7.366 -15.248 1.00 95.94 119 GLU A O 1
ATOM 981 N N . CYS A 1 120 ? 9.335 5.691 -16.485 1.00 96.19 120 CYS A N 1
ATOM 982 C CA . CYS A 1 120 ? 8.562 5.082 -15.409 1.00 96.19 120 CYS A CA 1
ATOM 983 C C . CYS A 1 120 ? 9.464 4.634 -14.249 1.00 96.19 120 CYS A C 1
ATOM 985 O O . CYS A 1 120 ? 9.153 4.938 -13.101 1.00 96.19 120 CYS A O 1
ATOM 987 N N . LEU A 1 121 ? 10.609 3.995 -14.520 1.00 95.94 121 LEU A N 1
ATOM 988 C CA . LEU A 1 121 ? 11.573 3.632 -13.468 1.00 95.94 121 LEU A CA 1
ATOM 989 C C . LEU A 1 121 ? 12.135 4.857 -12.740 1.00 95.94 121 LEU A C 1
ATOM 991 O O . LEU A 1 121 ? 12.279 4.837 -11.518 1.00 95.94 121 LEU A O 1
ATOM 995 N N . CYS A 1 122 ? 12.445 5.929 -13.473 1.00 95.94 122 CYS A N 1
ATOM 996 C CA . CYS A 1 122 ? 12.883 7.185 -12.873 1.00 95.94 122 CYS A CA 1
ATOM 997 C C . CYS A 1 122 ? 11.817 7.755 -11.928 1.00 95.94 122 CYS A C 1
ATOM 999 O O . CYS A 1 122 ? 12.161 8.136 -10.810 1.00 95.94 122 CYS A O 1
ATOM 1001 N N . ARG A 1 123 ? 10.538 7.756 -12.326 1.00 94.94 123 ARG A N 1
ATOM 1002 C CA . ARG A 1 123 ? 9.441 8.199 -11.450 1.00 94.94 123 ARG A CA 1
ATOM 1003 C C . ARG A 1 123 ? 9.230 7.285 -10.246 1.00 94.94 123 ARG A C 1
ATOM 1005 O O . ARG A 1 123 ? 9.040 7.804 -9.156 1.00 94.94 123 ARG A O 1
ATOM 1012 N N . LEU A 1 124 ? 9.340 5.962 -10.402 1.00 95.38 124 LEU A N 1
ATOM 1013 C CA . LEU A 1 124 ? 9.234 5.015 -9.281 1.00 95.38 124 LEU A CA 1
ATOM 1014 C C . LEU A 1 124 ? 10.314 5.222 -8.212 1.00 95.38 124 LEU A C 1
ATOM 1016 O O . LEU A 1 124 ? 10.046 5.014 -7.032 1.00 95.38 124 LEU A O 1
ATOM 1020 N N . LYS A 1 125 ? 11.526 5.640 -8.597 1.00 94.62 125 LYS A N 1
ATOM 1021 C CA . LYS A 1 125 ? 12.567 6.011 -7.623 1.00 94.62 125 LYS A CA 1
ATOM 1022 C C . LYS A 1 125 ? 12.177 7.248 -6.801 1.00 94.62 125 LYS A C 1
ATOM 1024 O O . LYS A 1 125 ? 12.671 7.412 -5.685 1.00 94.62 125 LYS A O 1
ATOM 1029 N N . GLY A 1 126 ? 11.327 8.113 -7.351 1.00 90.81 126 GLY A N 1
ATOM 1030 C CA . GLY A 1 126 ? 10.929 9.382 -6.754 1.00 90.81 126 GLY A CA 1
ATOM 1031 C C . GLY A 1 126 ? 11.985 10.486 -6.898 1.00 90.81 126 GLY A C 1
ATOM 1032 O O . GLY A 1 126 ? 13.055 10.304 -7.488 1.00 90.81 126 GLY A O 1
ATOM 1033 N N . GLY A 1 127 ? 11.669 11.664 -6.352 1.00 84.75 127 GLY A N 1
ATOM 1034 C CA . GLY A 1 127 ? 12.537 12.850 -6.405 1.00 84.75 127 GLY A CA 1
ATOM 1035 C C . GLY A 1 127 ? 12.531 13.572 -7.757 1.00 84.75 127 GLY A C 1
ATOM 1036 O O . GLY A 1 127 ? 13.526 14.200 -8.121 1.00 84.75 127 GLY A O 1
ATOM 1037 N N . ILE A 1 128 ? 11.438 13.447 -8.514 1.00 87.12 128 ILE A N 1
ATOM 1038 C CA . ILE A 1 128 ? 11.235 14.117 -9.801 1.00 87.12 128 ILE A CA 1
ATOM 1039 C C . ILE A 1 128 ? 10.114 15.146 -9.651 1.00 87.12 128 ILE A C 1
ATOM 1041 O O . ILE A 1 128 ? 8.940 14.785 -9.614 1.00 87.12 128 ILE A O 1
ATOM 1045 N N . ASP A 1 129 ? 10.488 16.425 -9.628 1.00 78.75 129 ASP A N 1
ATOM 1046 C CA . ASP A 1 129 ? 9.567 17.570 -9.564 1.00 78.75 129 ASP A CA 1
ATOM 1047 C C . ASP A 1 129 ? 9.074 17.983 -10.961 1.00 78.75 129 ASP A C 1
ATOM 1049 O O . ASP A 1 129 ? 9.172 19.140 -11.366 1.00 78.75 129 ASP A O 1
ATOM 1053 N N . LEU A 1 130 ? 8.578 17.019 -11.739 1.00 82.94 130 LEU A N 1
ATOM 1054 C CA . LEU A 1 130 ? 7.920 17.300 -13.016 1.00 82.94 130 LEU A CA 1
ATOM 1055 C C . LEU A 1 130 ? 6.405 17.098 -12.892 1.00 82.94 130 LEU A C 1
ATOM 1057 O O . LEU A 1 130 ? 5.981 16.139 -12.236 1.00 82.94 130 LEU A O 1
ATOM 1061 N N . PRO A 1 131 ? 5.593 17.962 -13.535 1.00 80.50 131 PRO A N 1
ATOM 1062 C CA . PRO A 1 131 ? 4.159 17.740 -13.674 1.00 80.50 131 PRO A CA 1
ATOM 1063 C C . PRO A 1 131 ? 3.841 16.407 -14.364 1.00 80.50 131 PRO A C 1
ATOM 1065 O O . PRO A 1 131 ? 4.636 15.887 -15.152 1.00 80.50 131 PRO A O 1
ATOM 1068 N N . ASP A 1 132 ? 2.666 15.855 -14.070 1.00 72.75 132 ASP A N 1
ATOM 1069 C CA . ASP A 1 132 ? 2.265 14.508 -14.504 1.00 72.75 132 ASP A CA 1
ATOM 1070 C C . ASP A 1 132 ? 2.014 14.408 -16.016 1.00 72.75 132 ASP A C 1
ATOM 1072 O O . ASP A 1 132 ? 2.139 13.335 -16.603 1.00 72.75 132 ASP A O 1
ATOM 1076 N N . ASP A 1 133 ? 1.697 15.531 -16.651 1.00 77.56 133 ASP A N 1
ATOM 1077 C CA . ASP A 1 133 ? 1.450 15.677 -18.083 1.00 77.56 133 ASP A CA 1
ATOM 1078 C C . ASP A 1 133 ? 2.734 15.872 -18.907 1.00 77.56 133 ASP A C 1
ATOM 1080 O O . ASP A 1 133 ? 2.715 15.737 -20.132 1.00 77.56 133 ASP A 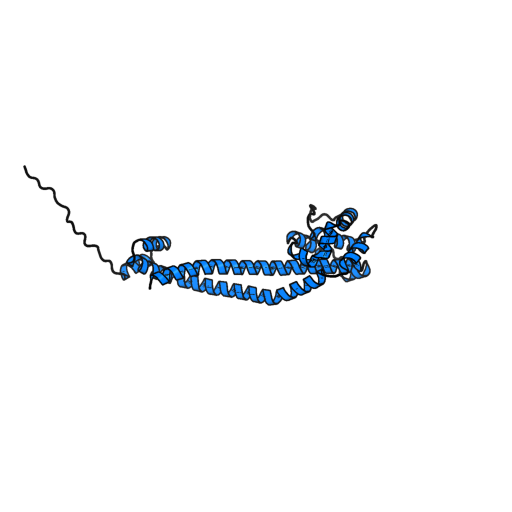O 1
ATOM 1084 N N . VAL A 1 134 ? 3.870 16.138 -18.255 1.00 85.81 134 VAL A N 1
ATOM 1085 C CA . VAL A 1 134 ? 5.133 16.431 -18.938 1.00 85.81 134 VAL A CA 1
ATOM 1086 C C . VAL A 1 134 ? 6.019 15.191 -18.996 1.00 85.81 134 VAL A C 1
ATOM 1088 O O . VAL A 1 134 ? 6.431 14.633 -17.977 1.00 85.81 134 VAL A O 1
ATOM 1091 N N . ARG A 1 135 ? 6.369 14.779 -20.219 1.00 89.44 135 ARG A N 1
ATOM 1092 C CA . ARG A 1 135 ? 7.312 13.680 -20.466 1.00 89.44 135 ARG A CA 1
ATOM 1093 C C . ARG A 1 135 ? 8.756 14.133 -20.272 1.00 89.44 135 ARG A C 1
ATOM 1095 O O . ARG A 1 135 ? 9.136 15.230 -20.676 1.00 89.44 135 ARG A O 1
ATOM 1102 N N . MET A 1 136 ? 9.580 13.271 -19.686 1.00 92.25 136 MET A N 1
ATOM 1103 C CA . MET A 1 136 ? 11.010 13.540 -19.523 1.00 92.25 136 MET A CA 1
ATOM 1104 C C . MET A 1 136 ? 11.764 13.359 -20.843 1.00 92.25 136 MET A C 1
ATOM 1106 O O . MET A 1 136 ? 11.503 12.430 -21.613 1.00 92.25 136 MET A O 1
ATOM 1110 N N . SER A 1 137 ? 12.771 14.204 -21.073 1.00 94.19 137 SER A N 1
ATOM 1111 C CA . SER A 1 137 ? 13.683 14.033 -22.204 1.00 94.19 137 SER A CA 1
ATOM 1112 C C . SER A 1 137 ? 14.548 12.775 -22.033 1.00 94.19 137 SER A C 1
ATOM 1114 O O . SER A 1 137 ? 14.936 12.418 -20.914 1.00 94.19 137 SER A O 1
ATOM 1116 N N . TRP A 1 138 ? 14.921 12.117 -23.138 1.00 95.75 138 TRP A N 1
ATOM 1117 C CA . TRP A 1 138 ? 15.825 10.959 -23.089 1.00 95.75 138 TRP A CA 1
ATOM 1118 C C . TRP A 1 138 ? 17.167 11.298 -22.423 1.00 95.75 138 TRP A C 1
ATOM 1120 O O . TRP A 1 138 ? 17.694 10.506 -21.641 1.00 95.75 138 TRP A O 1
ATOM 1130 N N . SER A 1 139 ? 17.700 12.498 -22.668 1.00 94.69 139 SER A N 1
ATOM 1131 C CA . SER A 1 139 ? 18.920 12.987 -22.020 1.00 94.69 139 SER A CA 1
ATOM 1132 C C . SER A 1 139 ? 18.811 13.011 -20.495 1.00 94.69 139 SER A C 1
ATOM 1134 O O . SER A 1 139 ? 19.749 12.593 -19.813 1.00 94.69 139 SER A O 1
ATOM 1136 N N . ASP A 1 140 ? 17.672 13.447 -19.953 1.00 94.75 140 ASP A N 1
ATOM 1137 C CA . ASP A 1 140 ? 17.450 13.507 -18.507 1.00 94.75 140 ASP A CA 1
ATOM 1138 C C . ASP A 1 140 ? 17.293 12.120 -17.899 1.00 94.75 140 ASP A C 1
ATOM 1140 O O . ASP A 1 140 ? 17.960 11.803 -16.910 1.00 94.75 140 ASP A O 1
ATOM 1144 N N . ILE A 1 141 ? 16.475 11.276 -18.532 1.00 96.31 141 ILE A N 1
ATOM 1145 C CA . ILE A 1 141 ? 16.256 9.885 -18.125 1.00 96.31 141 ILE A CA 1
ATOM 1146 C C . ILE A 1 141 ? 17.600 9.146 -18.074 1.00 96.31 141 ILE A C 1
ATOM 1148 O O . ILE A 1 141 ? 17.989 8.592 -17.043 1.00 96.31 141 ILE A O 1
ATOM 1152 N N . ARG A 1 142 ? 18.378 9.212 -19.161 1.00 95.75 142 ARG A N 1
ATOM 1153 C CA . ARG A 1 142 ? 19.697 8.574 -19.262 1.00 95.75 142 ARG A CA 1
ATOM 1154 C C . ARG A 1 142 ? 20.676 9.105 -18.217 1.00 95.75 142 ARG A C 1
ATOM 1156 O O . ARG A 1 142 ? 21.436 8.325 -17.642 1.00 95.75 142 ARG A O 1
ATOM 1163 N N . ARG A 1 143 ? 20.670 10.416 -17.954 1.00 94.88 143 ARG A N 1
ATOM 1164 C CA . ARG A 1 143 ? 21.512 11.045 -16.925 1.00 94.88 143 ARG A CA 1
ATOM 1165 C C . ARG A 1 143 ? 21.180 10.522 -15.530 1.00 94.88 143 ARG A C 1
ATOM 1167 O O . ARG A 1 143 ? 22.105 10.237 -14.777 1.00 94.88 143 ARG A O 1
ATOM 1174 N N . ILE A 1 144 ? 19.898 10.373 -15.194 1.00 95.62 144 ILE A N 1
ATOM 1175 C CA . ILE A 1 144 ? 19.451 9.830 -13.903 1.00 95.62 144 ILE A CA 1
ATOM 1176 C C . ILE A 1 144 ? 19.850 8.358 -13.774 1.00 95.62 144 ILE A C 1
ATOM 1178 O O . ILE A 1 144 ? 20.491 7.993 -12.793 1.00 95.62 144 ILE A O 1
ATOM 1182 N N . MET A 1 145 ? 19.561 7.536 -14.786 1.00 95.50 145 MET A N 1
ATOM 1183 C CA . MET A 1 145 ? 19.855 6.097 -14.761 1.00 95.50 145 MET A CA 1
ATOM 1184 C C . MET A 1 145 ? 21.350 5.768 -14.647 1.00 95.50 145 MET A C 1
ATOM 1186 O O . MET A 1 145 ? 21.727 4.721 -14.121 1.00 95.50 145 MET A O 1
ATOM 1190 N N . LYS A 1 146 ? 22.229 6.656 -15.130 1.00 94.06 146 LYS A N 1
ATOM 1191 C CA . LYS A 1 146 ? 23.683 6.484 -15.011 1.00 94.06 146 LYS A CA 1
ATOM 1192 C C . LYS A 1 146 ? 24.213 6.725 -13.597 1.00 94.06 146 LYS A C 1
ATOM 1194 O O . LYS A 1 146 ? 25.316 6.254 -13.305 1.00 94.06 146 LYS A O 1
ATOM 1199 N N . LYS A 1 147 ? 23.475 7.437 -12.739 1.00 94.75 147 LYS A N 1
ATOM 1200 C CA . LYS A 1 147 ? 23.916 7.730 -11.372 1.00 94.75 147 LYS A CA 1
ATOM 1201 C C . LYS A 1 147 ? 23.994 6.452 -10.537 1.00 94.75 147 LYS A C 1
ATOM 1203 O O . LYS A 1 147 ? 23.167 5.550 -10.663 1.00 94.75 147 LYS A O 1
ATOM 1208 N N . GLN A 1 148 ? 24.992 6.385 -9.659 1.00 93.38 148 GLN A N 1
ATOM 1209 C CA . GLN A 1 148 ? 25.210 5.209 -8.819 1.00 93.38 148 GLN A CA 1
ATOM 1210 C C . GLN A 1 148 ? 24.067 4.985 -7.820 1.00 93.38 148 GLN A C 1
ATOM 1212 O O . GLN A 1 148 ? 23.714 3.839 -7.558 1.00 93.38 148 GLN A O 1
ATOM 1217 N N . ASP A 1 149 ? 23.455 6.055 -7.306 1.00 94.50 149 ASP A N 1
ATOM 1218 C CA . ASP A 1 149 ? 22.310 5.969 -6.393 1.00 94.50 149 ASP A CA 1
ATOM 1219 C C . ASP A 1 149 ? 21.113 5.269 -7.055 1.00 94.50 149 ASP A C 1
ATOM 1221 O O . ASP A 1 149 ? 20.492 4.398 -6.452 1.00 94.50 149 ASP A O 1
ATOM 1225 N N . PHE A 1 150 ? 20.831 5.594 -8.320 1.00 95.31 150 PHE A N 1
ATOM 1226 C CA . PHE A 1 150 ? 19.790 4.952 -9.113 1.00 95.31 150 PHE A CA 1
ATOM 1227 C C . PHE A 1 150 ? 20.090 3.469 -9.327 1.00 95.31 150 PHE A C 1
ATOM 1229 O O . PHE A 1 150 ? 19.221 2.629 -9.112 1.00 95.31 150 PHE A O 1
ATOM 1236 N N . LYS A 1 151 ? 21.329 3.132 -9.705 1.00 93.50 151 LYS A N 1
ATOM 1237 C CA . LYS A 1 151 ? 21.743 1.737 -9.913 1.00 93.50 151 LYS A CA 1
ATOM 1238 C C . LYS A 1 151 ? 21.598 0.910 -8.642 1.00 93.50 151 LYS A C 1
ATOM 1240 O O . LYS A 1 151 ? 21.032 -0.176 -8.691 1.00 93.50 151 LYS A O 1
ATOM 1245 N N . MET A 1 152 ? 22.075 1.428 -7.511 1.00 93.06 152 MET A N 1
ATOM 1246 C CA . MET A 1 152 ? 21.941 0.764 -6.213 1.00 93.06 152 MET A CA 1
ATOM 1247 C C . MET A 1 152 ? 20.475 0.605 -5.815 1.00 93.06 152 MET A C 1
ATOM 1249 O O . MET A 1 152 ? 20.080 -0.467 -5.364 1.00 93.06 152 MET A O 1
ATOM 1253 N N . TRP A 1 153 ? 19.657 1.640 -6.027 1.00 94.94 153 TRP A N 1
ATOM 1254 C CA . TRP A 1 153 ? 18.221 1.563 -5.777 1.00 94.94 153 TRP A CA 1
ATOM 1255 C C . TRP A 1 153 ? 17.561 0.452 -6.602 1.00 94.94 153 TRP A C 1
ATOM 1257 O O . TRP A 1 153 ? 16.828 -0.364 -6.044 1.00 94.94 153 TRP A O 1
ATOM 1267 N N . LEU A 1 154 ? 17.867 0.381 -7.900 1.00 94.19 154 LEU A N 1
ATOM 1268 C CA . LEU A 1 154 ? 17.285 -0.599 -8.811 1.00 94.19 154 LEU A CA 1
ATOM 1269 C C . LEU A 1 154 ? 17.771 -2.030 -8.518 1.00 94.19 154 LEU A C 1
ATOM 1271 O O . LEU A 1 154 ? 16.978 -2.964 -8.552 1.00 94.19 154 LEU A O 1
ATOM 1275 N N . MET A 1 155 ? 19.052 -2.222 -8.188 1.00 92.12 155 MET A N 1
ATOM 1276 C CA . MET A 1 155 ? 19.582 -3.540 -7.802 1.00 92.12 155 MET A CA 1
ATOM 1277 C C . MET A 1 155 ? 18.974 -4.054 -6.490 1.00 92.12 155 MET A C 1
ATOM 1279 O O . MET A 1 155 ? 18.818 -5.257 -6.312 1.00 92.12 155 MET A O 1
ATOM 1283 N N . CYS A 1 156 ? 18.593 -3.147 -5.590 1.00 93.19 156 CYS A N 1
ATOM 1284 C CA . CYS A 1 156 ? 17.920 -3.466 -4.333 1.00 93.19 156 CYS A CA 1
ATOM 1285 C C . CYS A 1 156 ? 16.393 -3.278 -4.415 1.00 93.19 156 CYS A C 1
ATOM 1287 O O . CYS A 1 156 ? 15.745 -3.097 -3.380 1.00 93.19 156 CYS A O 1
ATOM 1289 N N . LEU A 1 157 ? 15.797 -3.303 -5.617 1.00 94.12 157 LEU A N 1
ATOM 1290 C CA . LEU A 1 157 ? 14.381 -2.971 -5.817 1.00 94.12 157 LEU A CA 1
ATOM 1291 C C . LEU A 1 157 ? 13.436 -3.858 -4.995 1.00 94.12 157 LEU A C 1
ATOM 1293 O O . LEU A 1 157 ? 12.463 -3.353 -4.449 1.00 94.12 157 LEU A O 1
ATOM 1297 N N . ALA A 1 158 ? 13.755 -5.141 -4.809 1.00 93.62 158 ALA A N 1
ATOM 1298 C CA . ALA A 1 158 ? 12.965 -6.053 -3.975 1.00 93.62 158 ALA A CA 1
ATOM 1299 C C . ALA A 1 158 ? 12.804 -5.599 -2.509 1.00 93.62 158 ALA A C 1
ATOM 1301 O O . ALA A 1 158 ? 11.826 -5.966 -1.860 1.00 93.62 158 ALA A O 1
ATOM 1302 N N . THR A 1 159 ? 13.748 -4.809 -1.992 1.00 93.50 159 THR A N 1
ATOM 1303 C CA . THR A 1 159 ? 13.661 -4.175 -0.667 1.00 93.50 159 THR A CA 1
ATOM 1304 C C . THR A 1 159 ? 13.106 -2.758 -0.776 1.00 93.50 159 THR A C 1
ATOM 1306 O O . THR A 1 159 ? 12.317 -2.329 0.058 1.00 93.50 159 THR A O 1
ATOM 1309 N N . ASN A 1 160 ? 13.497 -2.021 -1.817 1.00 94.19 160 ASN A N 1
ATOM 1310 C CA . ASN A 1 160 ? 13.119 -0.619 -1.976 1.00 94.19 160 ASN A CA 1
ATOM 1311 C C . ASN A 1 160 ? 11.654 -0.416 -2.384 1.00 94.19 160 ASN A C 1
ATOM 1313 O O . ASN A 1 160 ? 11.120 0.671 -2.177 1.00 94.19 160 ASN A O 1
ATOM 1317 N N . VAL A 1 161 ? 11.000 -1.443 -2.932 1.00 95.25 161 VAL A N 1
ATOM 1318 C CA . VAL A 1 161 ? 9.594 -1.399 -3.360 1.00 95.25 161 VAL A CA 1
ATOM 1319 C C . VAL A 1 161 ? 8.637 -1.034 -2.220 1.00 95.25 161 VAL A C 1
ATOM 1321 O O . VAL A 1 161 ? 7.636 -0.362 -2.451 1.00 95.25 161 VAL A O 1
ATOM 1324 N N . ASP A 1 162 ? 8.980 -1.392 -0.978 1.00 94.19 162 ASP A N 1
ATOM 1325 C CA . ASP A 1 162 ? 8.191 -1.064 0.217 1.00 94.19 162 ASP A CA 1
ATOM 1326 C C . ASP A 1 162 ? 8.172 0.443 0.531 1.00 94.19 162 ASP A C 1
ATOM 1328 O O . ASP A 1 162 ? 7.304 0.914 1.264 1.00 94.19 162 ASP A O 1
ATOM 1332 N N . PHE A 1 163 ? 9.121 1.206 -0.021 1.00 94.19 163 PHE A N 1
ATOM 1333 C CA . PHE A 1 163 ? 9.289 2.639 0.235 1.00 94.19 163 PHE A CA 1
ATOM 1334 C C . PHE A 1 163 ? 8.824 3.522 -0.928 1.00 94.19 163 PHE A C 1
ATOM 1336 O O . PHE A 1 163 ? 8.930 4.746 -0.843 1.00 94.19 163 PHE A O 1
ATOM 1343 N N . ILE A 1 164 ? 8.320 2.932 -2.016 1.00 94.88 164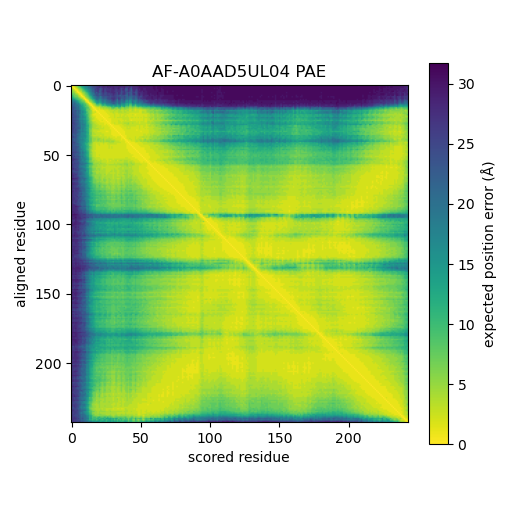 ILE A N 1
ATOM 1344 C CA . ILE A 1 164 ? 7.800 3.699 -3.150 1.00 94.88 164 ILE A CA 1
ATOM 1345 C C . ILE A 1 164 ? 6.481 4.364 -2.742 1.00 94.88 164 ILE A C 1
ATOM 1347 O O . ILE A 1 164 ? 5.571 3.719 -2.221 1.00 94.88 164 ILE A O 1
ATOM 1351 N N . SER A 1 165 ? 6.361 5.666 -3.002 1.00 92.69 165 SER A N 1
ATOM 1352 C CA . SER A 1 165 ? 5.143 6.418 -2.704 1.00 92.69 165 SER A CA 1
ATOM 1353 C C . SER A 1 165 ? 3.978 5.972 -3.587 1.00 92.69 165 SER A C 1
ATOM 1355 O O . SER A 1 165 ? 4.112 5.840 -4.804 1.00 92.69 165 SER A O 1
ATOM 1357 N N . ILE A 1 166 ? 2.783 5.854 -2.999 1.00 90.44 166 ILE A N 1
ATOM 1358 C CA . ILE A 1 166 ? 1.547 5.570 -3.744 1.00 90.44 166 ILE A CA 1
ATOM 1359 C C . ILE A 1 166 ? 1.242 6.636 -4.810 1.00 90.44 166 ILE A C 1
ATOM 1361 O O . ILE A 1 166 ? 0.574 6.353 -5.803 1.00 90.44 166 ILE A O 1
ATOM 1365 N N . ILE A 1 167 ? 1.737 7.864 -4.622 1.00 90.94 167 ILE A N 1
ATOM 1366 C CA . ILE A 1 167 ? 1.606 8.944 -5.604 1.00 90.94 167 ILE A CA 1
ATOM 1367 C C . ILE A 1 167 ? 2.396 8.590 -6.869 1.00 90.94 167 ILE A C 1
ATOM 1369 O O . ILE A 1 167 ? 1.841 8.641 -7.964 1.00 90.94 167 ILE A O 1
ATOM 1373 N N . ASP A 1 168 ? 3.650 8.161 -6.722 1.00 92.62 168 ASP A N 1
ATOM 1374 C CA . ASP A 1 168 ? 4.511 7.799 -7.852 1.00 92.62 168 ASP A CA 1
ATOM 1375 C C . ASP A 1 168 ? 3.987 6.557 -8.584 1.00 92.62 168 ASP A C 1
ATOM 1377 O O . ASP A 1 168 ? 3.997 6.510 -9.814 1.00 92.62 168 ASP A O 1
ATOM 1381 N N . ILE A 1 169 ? 3.424 5.595 -7.842 1.00 94.38 169 ILE A N 1
ATOM 1382 C CA . ILE A 1 169 ? 2.733 4.425 -8.405 1.00 94.38 169 ILE A CA 1
ATOM 1383 C C . ILE A 1 169 ? 1.583 4.850 -9.321 1.00 94.38 169 ILE A C 1
ATOM 1385 O O . ILE A 1 169 ? 1.527 4.416 -10.471 1.00 94.38 169 ILE A O 1
ATOM 1389 N N . LYS A 1 170 ? 0.696 5.738 -8.854 1.00 92.62 170 LYS A N 1
ATOM 1390 C CA . LYS A 1 170 ? -0.449 6.216 -9.648 1.00 92.62 170 LYS A CA 1
ATOM 1391 C C . LYS A 1 170 ? -0.017 6.973 -10.900 1.00 92.62 170 LYS A C 1
ATOM 1393 O O . LYS A 1 170 ? -0.615 6.784 -11.958 1.00 92.62 170 LYS A O 1
ATOM 1398 N N . LYS A 1 171 ? 1.031 7.796 -10.798 1.00 91.81 171 LYS A N 1
ATOM 1399 C CA . LYS A 1 171 ? 1.602 8.519 -11.946 1.00 91.81 171 LYS A CA 1
ATOM 1400 C C . LYS A 1 171 ? 2.111 7.551 -13.011 1.00 91.81 171 LYS A C 1
ATOM 1402 O O . LYS A 1 171 ? 1.794 7.691 -14.190 1.00 91.81 171 LYS A O 1
ATOM 1407 N N . VAL A 1 172 ? 2.877 6.544 -12.597 1.00 94.31 172 VAL A N 1
ATOM 1408 C CA . VAL A 1 172 ? 3.430 5.530 -13.504 1.00 94.31 172 VAL A CA 1
ATOM 1409 C C . VAL A 1 172 ? 2.327 4.671 -14.120 1.00 94.31 172 VAL A C 1
ATOM 1411 O O . VAL A 1 172 ? 2.359 4.412 -15.321 1.00 94.31 172 VAL A O 1
ATOM 1414 N N . GLU A 1 173 ? 1.321 4.287 -13.338 1.00 94.00 173 GLU A N 1
ATOM 1415 C CA . GLU A 1 173 ? 0.157 3.557 -13.839 1.00 94.00 173 GLU A CA 1
ATOM 1416 C C . GLU A 1 173 ? -0.608 4.365 -14.899 1.00 94.00 173 GLU A C 1
ATOM 1418 O O . GLU A 1 173 ? -0.975 3.828 -15.943 1.00 94.00 173 GLU A O 1
ATOM 1423 N N . GLN A 1 174 ? -0.810 5.667 -14.673 1.00 92.31 174 GLN A N 1
ATOM 1424 C CA . GLN A 1 174 ? -1.452 6.554 -15.641 1.00 92.31 174 GLN A CA 1
ATOM 1425 C C . GLN A 1 174 ? -0.645 6.661 -16.939 1.00 92.31 174 GLN A C 1
ATOM 1427 O O . GLN A 1 174 ? -1.231 6.583 -18.015 1.00 92.31 174 GLN A O 1
ATOM 1432 N N . ILE A 1 175 ? 0.682 6.788 -16.850 1.00 92.38 175 ILE A N 1
ATOM 1433 C CA . ILE A 1 175 ? 1.564 6.830 -18.024 1.00 92.38 175 ILE A CA 1
ATOM 1434 C C . ILE A 1 175 ? 1.400 5.574 -18.882 1.00 92.38 175 ILE A C 1
ATOM 1436 O O . ILE A 1 175 ? 1.198 5.690 -20.088 1.00 92.38 175 ILE A O 1
ATOM 1440 N N . ILE A 1 176 ? 1.450 4.391 -18.266 1.00 92.75 176 ILE A N 1
ATOM 1441 C CA . ILE A 1 176 ? 1.313 3.118 -18.986 1.00 92.75 176 ILE A CA 1
ATOM 1442 C C . ILE A 1 176 ? -0.098 2.974 -19.563 1.00 92.75 176 ILE A C 1
ATOM 1444 O O . ILE A 1 176 ? -0.259 2.519 -20.688 1.00 92.75 176 ILE A O 1
ATOM 1448 N N . ARG A 1 177 ? -1.133 3.393 -18.826 1.00 91.00 177 ARG A N 1
ATOM 1449 C CA . ARG A 1 177 ? -2.528 3.297 -19.279 1.00 91.00 177 ARG A CA 1
ATOM 1450 C C . ARG A 1 177 ? -2.828 4.194 -20.482 1.00 91.00 177 ARG A C 1
ATOM 1452 O O . ARG A 1 177 ? -3.661 3.833 -21.306 1.00 91.00 177 ARG A O 1
ATOM 1459 N N . MET A 1 178 ? -2.218 5.376 -20.546 1.00 89.88 178 MET A N 1
ATOM 1460 C CA . MET A 1 178 ? -2.466 6.352 -21.614 1.00 89.88 178 MET A CA 1
ATOM 1461 C C . MET A 1 178 ? -1.653 6.077 -22.884 1.00 89.88 178 MET A C 1
ATOM 1463 O O . MET A 1 178 ? -1.988 6.621 -23.934 1.00 89.88 178 MET A O 1
ATOM 1467 N N . ASP A 1 179 ? -0.604 5.257 -22.805 1.00 89.25 179 ASP A N 1
ATOM 1468 C CA . ASP A 1 179 ? 0.269 4.947 -23.935 1.00 89.25 179 ASP A CA 1
ATOM 1469 C C . ASP A 1 179 ? 0.025 3.512 -24.445 1.00 89.25 179 ASP A C 1
ATOM 1471 O O . ASP A 1 179 ? 0.585 2.552 -23.905 1.00 89.25 179 ASP A O 1
ATOM 1475 N N . PRO A 1 180 ? -0.800 3.331 -25.496 1.00 88.75 180 PRO A N 1
ATOM 1476 C CA . PRO A 1 180 ? -1.163 2.007 -25.997 1.00 88.75 180 PRO A CA 1
ATOM 1477 C C . PRO A 1 180 ? 0.012 1.255 -26.635 1.00 88.75 180 PRO A C 1
ATOM 1479 O O . PRO A 1 180 ? -0.112 0.061 -26.899 1.00 88.75 180 PRO A O 1
ATOM 1482 N N . MET A 1 181 ? 1.145 1.920 -26.892 1.00 89.00 181 MET A N 1
ATOM 1483 C CA . MET A 1 181 ? 2.332 1.283 -27.469 1.00 89.00 181 MET A CA 1
ATOM 1484 C C . MET A 1 181 ? 3.165 0.541 -26.419 1.00 89.00 181 MET A C 1
ATOM 1486 O O . MET A 1 181 ? 4.015 -0.281 -26.769 1.00 89.00 181 MET A O 1
ATOM 1490 N N . ILE A 1 182 ? 2.917 0.783 -25.128 1.00 92.75 182 ILE A N 1
ATOM 1491 C CA . ILE A 1 182 ? 3.630 0.129 -24.029 1.00 92.75 182 ILE A CA 1
ATOM 1492 C C . ILE A 1 182 ? 2.992 -1.225 -23.740 1.00 92.75 182 ILE A C 1
ATOM 1494 O O . ILE A 1 182 ? 2.267 -1.420 -22.766 1.00 92.75 182 ILE A O 1
ATOM 1498 N N . THR A 1 183 ? 3.286 -2.189 -24.609 1.00 94.06 183 THR A 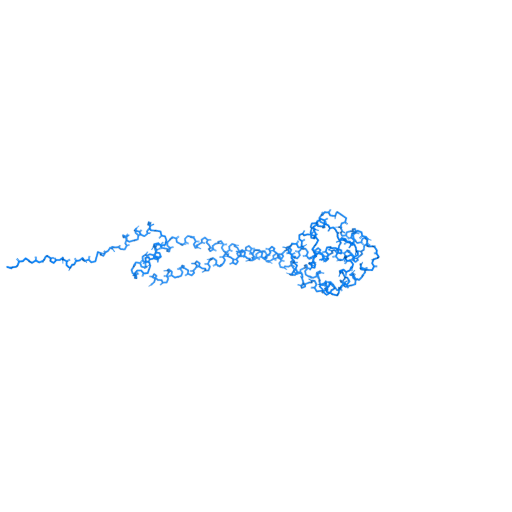N 1
ATOM 1499 C CA . THR A 1 183 ? 2.871 -3.583 -24.445 1.00 94.06 183 THR A CA 1
ATOM 1500 C C . THR A 1 183 ? 4.077 -4.504 -24.310 1.00 94.06 183 THR A C 1
ATOM 1502 O O . THR A 1 183 ? 5.187 -4.208 -24.763 1.00 94.06 183 THR A O 1
ATOM 1505 N N . TYR A 1 184 ? 3.857 -5.660 -23.680 1.00 94.69 184 TYR A N 1
ATOM 1506 C CA . TYR A 1 184 ? 4.887 -6.687 -23.543 1.00 94.69 184 TYR A CA 1
ATOM 1507 C C . TYR A 1 184 ? 5.396 -7.183 -24.895 1.00 94.69 184 TYR A C 1
ATOM 1509 O O . TYR A 1 184 ? 6.600 -7.351 -25.061 1.00 94.69 184 TYR A O 1
ATOM 1517 N N . GLU A 1 185 ? 4.497 -7.396 -25.853 1.00 95.00 185 GLU A N 1
ATOM 1518 C CA . GLU A 1 185 ? 4.839 -7.860 -27.200 1.00 95.00 185 GLU A CA 1
ATOM 1519 C C . GLU A 1 185 ? 5.681 -6.819 -27.931 1.00 95.00 185 GLU A C 1
ATOM 1521 O O . GLU A 1 185 ? 6.787 -7.125 -28.376 1.00 95.00 185 GLU A O 1
ATOM 1526 N N . ARG A 1 186 ? 5.224 -5.561 -27.937 1.00 94.69 186 ARG A N 1
ATOM 1527 C CA . ARG A 1 186 ? 5.920 -4.480 -28.629 1.00 94.69 186 ARG A CA 1
ATOM 1528 C C . ARG A 1 186 ? 7.320 -4.253 -28.076 1.00 94.69 186 ARG A C 1
ATOM 1530 O O . ARG A 1 186 ? 8.281 -4.153 -28.835 1.00 94.69 186 ARG A O 1
ATOM 1537 N N . LEU A 1 187 ? 7.468 -4.206 -26.753 1.00 94.62 187 LEU A N 1
ATOM 1538 C CA . LEU A 1 187 ? 8.794 -4.055 -26.162 1.00 94.62 187 LEU A CA 1
ATOM 1539 C C . LEU A 1 187 ? 9.688 -5.256 -26.404 1.00 94.62 187 LEU A C 1
ATOM 1541 O O . LEU A 1 187 ? 10.887 -5.072 -26.566 1.00 94.62 187 LEU A O 1
ATOM 1545 N N . ARG A 1 188 ? 9.140 -6.471 -26.436 1.00 95.44 188 ARG A N 1
ATOM 1546 C CA . ARG A 1 188 ? 9.935 -7.667 -26.715 1.00 95.44 188 ARG A CA 1
ATOM 1547 C C . ARG A 1 188 ? 10.550 -7.619 -28.112 1.00 95.44 188 ARG A C 1
ATOM 1549 O O . ARG A 1 188 ? 11.682 -8.062 -28.274 1.00 95.44 188 ARG A O 1
ATOM 1556 N N . GLU A 1 189 ? 9.831 -7.062 -29.083 1.00 95.25 189 GLU A N 1
ATOM 1557 C CA . GLU A 1 189 ? 10.325 -6.835 -30.446 1.00 95.25 189 GLU A CA 1
ATOM 1558 C C . GLU A 1 189 ? 11.370 -5.715 -30.515 1.00 95.25 189 GLU A C 1
ATOM 1560 O O . GLU A 1 189 ? 12.363 -5.838 -31.227 1.00 95.25 189 GLU A O 1
ATOM 1565 N N . VAL A 1 190 ? 11.147 -4.618 -29.785 1.00 94.62 190 VAL A N 1
ATOM 1566 C CA . VAL A 1 190 ? 11.979 -3.406 -29.874 1.00 94.62 190 VAL A CA 1
ATOM 1567 C C . VAL A 1 190 ? 13.254 -3.505 -29.030 1.00 94.62 190 VAL A C 1
ATOM 1569 O O . VAL A 1 190 ? 14.321 -3.075 -29.462 1.00 94.62 190 VAL A O 1
ATOM 1572 N N . SER A 1 191 ? 13.161 -4.022 -27.804 1.00 95.56 191 SER A N 1
ATOM 1573 C CA . SER A 1 191 ? 14.289 -4.158 -26.879 1.00 95.56 191 SER A CA 1
ATOM 1574 C C . SER A 1 191 ? 14.000 -5.193 -25.795 1.00 95.56 191 SER A C 1
ATOM 1576 O O . SER A 1 191 ? 13.188 -4.971 -24.893 1.00 95.56 191 SER A O 1
ATOM 1578 N N . MET A 1 192 ? 14.755 -6.294 -25.806 1.00 95.00 192 MET A N 1
ATOM 1579 C CA . MET A 1 192 ? 14.616 -7.338 -24.790 1.00 95.00 192 MET A CA 1
ATOM 1580 C C . MET A 1 192 ? 14.903 -6.816 -23.372 1.00 95.00 192 MET A C 1
ATOM 1582 O O . MET A 1 192 ? 14.215 -7.202 -22.423 1.00 95.00 192 MET A O 1
ATOM 1586 N N . SER A 1 193 ? 15.865 -5.903 -23.208 1.00 94.81 193 SER A N 1
ATOM 1587 C CA . SER A 1 193 ? 16.098 -5.233 -21.923 1.00 94.81 193 SER A CA 1
ATOM 1588 C C . SER A 1 193 ? 14.935 -4.335 -21.524 1.00 94.81 193 SER A C 1
ATOM 1590 O O . SER A 1 193 ? 14.498 -4.406 -20.380 1.00 94.81 193 SER A O 1
ATOM 1592 N N . GLY A 1 194 ? 14.387 -3.542 -22.452 1.00 95.25 194 GLY A N 1
ATOM 1593 C CA . GLY A 1 194 ? 13.194 -2.728 -22.204 1.00 95.25 194 GLY A CA 1
ATOM 1594 C C . GLY A 1 194 ? 12.001 -3.575 -21.750 1.00 95.25 194 GLY A C 1
ATOM 1595 O O . GLY A 1 194 ? 11.357 -3.256 -20.755 1.00 95.25 194 GLY A O 1
ATOM 1596 N N . TYR A 1 195 ? 11.768 -4.713 -22.406 1.00 95.75 195 TYR A N 1
ATOM 1597 C CA . TYR A 1 195 ? 10.752 -5.692 -22.015 1.00 95.75 195 TYR A CA 1
ATOM 1598 C C . TYR A 1 195 ? 10.955 -6.218 -20.587 1.00 95.75 195 TYR A C 1
ATOM 1600 O O . TYR A 1 195 ? 10.022 -6.218 -19.783 1.00 95.75 195 TYR A O 1
ATOM 1608 N N . ARG A 1 196 ? 12.180 -6.626 -20.233 1.00 95.12 196 ARG A N 1
ATOM 1609 C CA . ARG A 1 196 ? 12.496 -7.104 -18.875 1.00 95.12 196 ARG A CA 1
ATOM 1610 C C . ARG A 1 196 ? 12.302 -6.010 -17.826 1.00 95.12 196 ARG A C 1
ATOM 1612 O O . ARG A 1 196 ? 11.773 -6.285 -16.753 1.00 95.12 196 ARG A O 1
ATOM 1619 N N . LEU A 1 197 ? 12.675 -4.770 -18.140 1.00 95.56 197 LEU A N 1
ATOM 1620 C CA . LEU A 1 197 ? 12.439 -3.621 -17.266 1.00 95.56 197 LEU A CA 1
ATOM 1621 C C . LEU A 1 197 ? 10.939 -3.318 -17.110 1.00 95.56 197 LEU A C 1
ATOM 1623 O O . LEU A 1 197 ? 10.508 -2.987 -16.007 1.00 95.56 197 LEU A O 1
ATOM 1627 N N . LEU A 1 198 ? 10.123 -3.504 -18.153 1.00 95.69 198 LEU A N 1
ATOM 1628 C CA . LEU A 1 198 ? 8.666 -3.379 -18.042 1.00 95.69 198 LEU A CA 1
ATOM 1629 C C . LEU A 1 198 ? 8.070 -4.427 -17.091 1.00 95.69 198 LEU A C 1
ATOM 1631 O O . LEU A 1 198 ? 7.172 -4.096 -16.318 1.00 95.69 198 LEU A O 1
ATOM 1635 N N . ILE A 1 199 ? 8.581 -5.664 -17.090 1.00 95.06 199 ILE A N 1
ATOM 1636 C CA . ILE A 1 199 ? 8.167 -6.681 -16.107 1.00 95.06 199 ILE A CA 1
ATOM 1637 C C . ILE A 1 199 ? 8.444 -6.194 -14.679 1.00 95.06 199 ILE A C 1
ATOM 1639 O O . ILE A 1 199 ? 7.571 -6.322 -13.823 1.00 95.06 199 ILE A O 1
ATOM 1643 N N . LEU A 1 200 ? 9.611 -5.590 -14.421 1.00 95.50 200 LEU A N 1
ATOM 1644 C CA . LEU A 1 200 ? 9.945 -5.046 -13.097 1.00 95.50 200 LEU A CA 1
ATOM 1645 C C . LEU A 1 200 ? 8.996 -3.921 -12.676 1.00 95.50 200 LEU A C 1
ATOM 1647 O O . LEU A 1 200 ? 8.555 -3.883 -11.526 1.00 95.50 200 LEU A O 1
ATOM 1651 N N . ILE A 1 201 ? 8.657 -3.020 -13.601 1.00 96.06 201 ILE A N 1
ATOM 1652 C CA . ILE A 1 201 ? 7.700 -1.938 -13.339 1.00 96.06 201 ILE A CA 1
ATOM 1653 C C . ILE A 1 201 ? 6.334 -2.530 -13.007 1.00 96.06 201 ILE A C 1
ATOM 1655 O O . ILE A 1 201 ? 5.753 -2.180 -11.986 1.00 96.06 201 ILE A O 1
ATOM 1659 N N . ALA A 1 202 ? 5.842 -3.463 -13.823 1.00 96.00 202 ALA A N 1
ATOM 1660 C CA . ALA A 1 202 ? 4.554 -4.104 -13.597 1.00 96.00 202 ALA A CA 1
ATOM 1661 C C . ALA A 1 202 ? 4.516 -4.840 -12.250 1.00 96.00 202 ALA A C 1
ATOM 1663 O O . ALA A 1 202 ? 3.571 -4.662 -11.486 1.00 96.00 202 ALA A O 1
ATOM 1664 N N . ALA A 1 203 ? 5.565 -5.596 -11.916 1.00 96.56 203 ALA A N 1
ATOM 1665 C CA . ALA A 1 203 ? 5.694 -6.250 -10.618 1.00 96.56 203 ALA A CA 1
ATOM 1666 C C . ALA A 1 203 ? 5.712 -5.236 -9.463 1.00 96.56 203 ALA A C 1
ATOM 1668 O O . ALA A 1 203 ? 5.052 -5.466 -8.455 1.00 96.56 203 ALA A O 1
ATOM 1669 N N . SER A 1 204 ? 6.384 -4.090 -9.623 1.00 96.94 204 SER A N 1
ATOM 1670 C CA . SER A 1 204 ? 6.397 -3.016 -8.616 1.00 96.94 204 SER A CA 1
ATOM 1671 C C . SER A 1 204 ? 5.007 -2.408 -8.419 1.00 96.94 204 SER A C 1
ATOM 1673 O O . SER A 1 204 ? 4.551 -2.278 -7.287 1.00 96.94 204 SER A O 1
ATOM 1675 N N . LEU A 1 205 ? 4.297 -2.095 -9.511 1.00 96.69 205 LEU A N 1
ATOM 1676 C CA . LEU A 1 205 ? 2.931 -1.562 -9.459 1.00 96.69 205 LEU A CA 1
ATOM 1677 C C . LEU A 1 205 ? 1.982 -2.538 -8.760 1.00 96.69 205 LEU A C 1
ATOM 1679 O O . LEU A 1 205 ? 1.242 -2.152 -7.856 1.00 96.69 205 LEU A O 1
ATOM 1683 N N . GLN A 1 206 ? 2.024 -3.813 -9.152 1.00 96.50 206 GLN A N 1
ATOM 1684 C CA . GLN A 1 206 ? 1.176 -4.838 -8.555 1.00 96.50 206 GLN A CA 1
ATOM 1685 C C . GLN A 1 206 ? 1.531 -5.068 -7.085 1.00 96.50 206 GLN A C 1
ATOM 1687 O O . GLN A 1 206 ? 0.631 -5.134 -6.248 1.00 96.50 206 GLN A O 1
ATOM 1692 N N . TYR A 1 207 ? 2.817 -5.131 -6.740 1.00 97.56 207 TYR A N 1
ATOM 1693 C CA . TYR A 1 207 ? 3.258 -5.261 -5.356 1.00 97.56 207 TYR A CA 1
ATOM 1694 C C . TYR A 1 207 ? 2.721 -4.115 -4.491 1.00 97.56 207 TYR A C 1
ATOM 1696 O O . TYR A 1 207 ? 2.033 -4.369 -3.502 1.00 97.56 207 TYR A O 1
ATOM 1704 N N . CYS A 1 208 ? 2.974 -2.862 -4.881 1.00 96.69 208 CYS A N 1
ATOM 1705 C CA . CYS A 1 208 ? 2.581 -1.694 -4.095 1.00 96.69 208 CYS A CA 1
ATOM 1706 C C . CYS A 1 208 ? 1.059 -1.589 -3.942 1.00 96.69 208 CYS A C 1
ATOM 1708 O O . CYS A 1 208 ? 0.583 -1.327 -2.841 1.00 96.69 208 CYS A O 1
ATOM 1710 N N . THR A 1 209 ? 0.287 -1.858 -4.999 1.00 94.62 209 THR A N 1
ATOM 1711 C CA . THR A 1 209 ? -1.184 -1.852 -4.930 1.00 94.62 209 THR A CA 1
ATOM 1712 C C . THR A 1 209 ? -1.709 -2.910 -3.958 1.00 94.62 209 THR A C 1
ATOM 1714 O O . THR A 1 209 ? -2.537 -2.609 -3.098 1.00 94.62 209 THR A O 1
ATOM 1717 N N . ASN A 1 210 ? -1.196 -4.143 -4.029 1.00 96.00 210 ASN A N 1
ATOM 1718 C CA . ASN A 1 210 ? -1.614 -5.214 -3.118 1.00 96.00 210 ASN A CA 1
ATOM 1719 C C . ASN A 1 210 ? -1.166 -4.949 -1.668 1.00 96.00 210 ASN A C 1
ATOM 1721 O O . ASN A 1 210 ? -1.898 -5.276 -0.731 1.00 96.00 210 ASN A O 1
ATOM 1725 N N . ALA A 1 211 ? 0.014 -4.355 -1.471 1.00 96.25 211 ALA A N 1
ATOM 1726 C CA . ALA A 1 211 ? 0.533 -4.003 -0.153 1.00 96.25 211 ALA A CA 1
ATOM 1727 C C . ALA A 1 211 ? -0.284 -2.872 0.492 1.00 96.25 211 ALA A C 1
ATOM 1729 O O . ALA A 1 211 ? -0.617 -2.952 1.675 1.00 96.25 211 ALA A O 1
ATOM 1730 N N . ASP A 1 212 ? -0.661 -1.855 -0.287 1.00 94.81 212 ASP A N 1
ATOM 1731 C CA . ASP A 1 212 ? -1.488 -0.736 0.167 1.00 94.81 212 ASP A CA 1
ATOM 1732 C C . ASP A 1 212 ? -2.907 -1.182 0.555 1.00 94.81 212 ASP A C 1
ATOM 1734 O O . ASP A 1 212 ? -3.402 -0.816 1.622 1.00 94.81 212 ASP A O 1
ATOM 1738 N N . GLU A 1 213 ? -3.550 -2.033 -0.252 1.00 94.00 213 GLU A N 1
ATOM 1739 C CA . GLU A 1 213 ? -4.851 -2.624 0.094 1.00 94.00 213 GLU A CA 1
ATOM 1740 C C . GLU A 1 213 ? -4.794 -3.406 1.413 1.00 94.00 213 GLU A C 1
ATOM 1742 O O . GLU A 1 213 ? -5.648 -3.229 2.290 1.00 94.00 213 GLU A O 1
ATOM 1747 N N . LEU A 1 214 ? -3.759 -4.236 1.582 1.00 96.00 214 LEU A N 1
ATOM 1748 C CA . LEU A 1 214 ? -3.573 -5.021 2.798 1.00 96.00 214 LEU A CA 1
ATOM 1749 C C . LEU A 1 214 ? -3.307 -4.127 4.019 1.00 96.00 214 LEU A C 1
ATOM 1751 O O . LEU A 1 214 ? -3.837 -4.386 5.102 1.00 96.00 214 LEU A O 1
ATOM 1755 N N . SER A 1 215 ? -2.516 -3.066 3.844 1.00 95.00 215 SER A N 1
ATOM 1756 C CA . SER A 1 215 ? -2.217 -2.078 4.883 1.00 95.00 215 SER A CA 1
ATOM 1757 C C . SER A 1 215 ? -3.473 -1.325 5.329 1.00 95.00 215 SER A C 1
ATOM 1759 O O . SER A 1 215 ? -3.747 -1.233 6.527 1.00 95.00 215 SER A O 1
ATOM 1761 N N . ARG A 1 216 ? -4.311 -0.870 4.387 1.00 95.00 216 ARG A N 1
ATOM 1762 C CA . ARG A 1 216 ? -5.591 -0.214 4.702 1.00 95.00 216 ARG A CA 1
ATOM 1763 C C . ARG A 1 216 ? -6.502 -1.117 5.531 1.00 95.00 216 ARG A C 1
ATOM 1765 O O . ARG A 1 216 ? -7.026 -0.680 6.555 1.00 95.00 216 ARG A O 1
ATOM 1772 N N . LYS A 1 217 ? -6.625 -2.394 5.157 1.00 95.69 217 LYS A N 1
ATOM 1773 C CA . LYS A 1 217 ? -7.425 -3.361 5.924 1.00 95.69 217 LYS A CA 1
ATOM 1774 C C . LYS A 1 217 ? -6.859 -3.669 7.302 1.00 95.69 217 LYS A C 1
ATOM 1776 O O . LYS A 1 217 ? -7.624 -3.811 8.255 1.00 95.69 217 LYS A O 1
ATOM 1781 N N . ARG A 1 218 ? -5.533 -3.715 7.432 1.00 97.31 218 ARG A N 1
ATOM 1782 C CA . ARG A 1 218 ? -4.869 -3.835 8.730 1.00 97.31 218 ARG A CA 1
ATOM 1783 C C . ARG A 1 218 ? -5.237 -2.669 9.651 1.00 97.31 218 ARG A C 1
ATOM 1785 O O . ARG A 1 218 ? -5.644 -2.909 10.782 1.00 97.31 218 ARG A O 1
ATOM 1792 N N . ILE A 1 219 ? -5.140 -1.434 9.160 1.00 97.06 219 ILE A N 1
ATOM 1793 C CA . ILE A 1 219 ? -5.458 -0.227 9.937 1.00 97.06 219 ILE A CA 1
ATOM 1794 C C . ILE A 1 219 ? -6.939 -0.2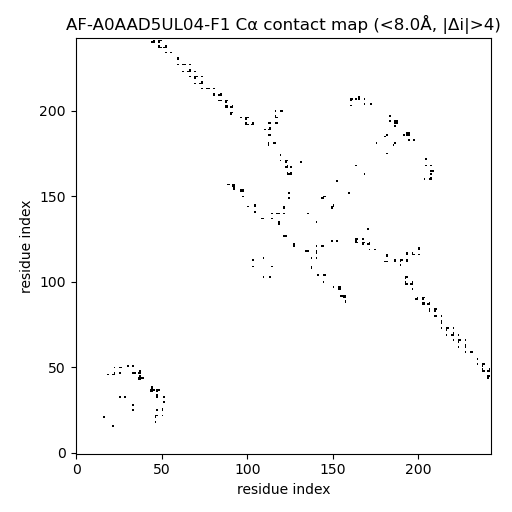14 10.347 1.00 97.06 219 ILE A C 1
ATOM 1796 O O . ILE A 1 219 ? -7.253 0.085 11.497 1.00 97.06 219 ILE A O 1
ATOM 1800 N N . GLU A 1 220 ? -7.860 -0.580 9.447 1.00 95.69 220 GLU A N 1
ATOM 1801 C CA . GLU A 1 220 ? -9.289 -0.722 9.780 1.00 95.69 220 GLU A CA 1
ATOM 1802 C C . GLU A 1 220 ? -9.515 -1.704 10.943 1.00 95.69 220 GLU A C 1
ATOM 1804 O O . GLU A 1 220 ? -10.295 -1.414 11.855 1.00 95.69 220 GLU A O 1
ATOM 1809 N N . CYS A 1 221 ? -8.811 -2.841 10.927 1.00 96.88 221 CYS A N 1
ATOM 1810 C CA . CYS A 1 221 ? -8.856 -3.848 11.985 1.00 96.88 221 CYS A CA 1
ATOM 1811 C C . CYS A 1 221 ? -8.293 -3.310 13.310 1.00 96.88 221 CYS A C 1
ATOM 1813 O O . CYS A 1 221 ? -8.968 -3.386 14.334 1.00 96.88 221 CYS A O 1
ATOM 1815 N N . GLU A 1 222 ? -7.109 -2.693 13.291 1.00 97.38 222 GLU A N 1
ATOM 1816 C CA . GLU A 1 222 ? -6.456 -2.127 14.483 1.00 97.38 222 GLU A CA 1
ATOM 1817 C C . GLU A 1 222 ? -7.307 -1.017 15.133 1.00 97.38 222 GLU A C 1
ATOM 1819 O O . GLU A 1 222 ? -7.424 -0.943 16.358 1.00 97.38 222 GLU A O 1
ATOM 1824 N N . ILE A 1 223 ? -7.973 -0.177 14.330 1.00 97.12 223 ILE A N 1
ATOM 1825 C CA . ILE A 1 223 ? -8.899 0.851 14.834 1.00 97.12 223 ILE A CA 1
ATOM 1826 C C . ILE A 1 223 ? -10.115 0.211 15.519 1.00 97.12 223 ILE A C 1
ATOM 1828 O O . ILE A 1 223 ? -10.561 0.705 16.561 1.00 97.12 223 ILE A O 1
ATOM 1832 N N . ALA A 1 224 ? -10.681 -0.853 14.940 1.00 96.50 224 ALA A N 1
ATOM 1833 C CA . ALA A 1 224 ? -11.807 -1.573 15.534 1.00 96.50 224 ALA A CA 1
ATOM 1834 C C . ALA A 1 224 ? -11.406 -2.219 16.871 1.00 96.50 224 ALA A C 1
ATOM 1836 O O . ALA A 1 224 ? -12.075 -2.011 17.885 1.00 96.50 224 ALA A O 1
ATOM 1837 N N . GLU A 1 225 ? -10.256 -2.895 16.898 1.00 96.75 225 GLU A N 1
ATOM 1838 C CA . GLU A 1 225 ? -9.693 -3.519 18.097 1.00 96.75 225 GLU A CA 1
ATOM 1839 C C . GLU A 1 225 ? -9.393 -2.499 19.198 1.00 96.75 225 GLU A C 1
ATOM 1841 O O . GLU A 1 225 ? -9.743 -2.725 20.356 1.00 96.75 225 GLU A O 1
ATOM 1846 N N . GLY A 1 226 ? -8.813 -1.344 18.861 1.00 97.19 226 GLY A N 1
ATOM 1847 C CA . GLY A 1 226 ? -8.524 -0.285 19.832 1.00 97.19 226 GLY A CA 1
ATOM 1848 C C . GLY A 1 226 ? -9.785 0.279 20.498 1.00 97.19 226 GLY A C 1
ATOM 1849 O O . GLY A 1 226 ? -9.819 0.498 21.718 1.00 97.19 226 GLY A O 1
ATOM 1850 N N . LYS A 1 227 ? -10.854 0.473 19.712 1.00 95.38 227 LYS A N 1
ATOM 1851 C CA . LYS A 1 227 ? -12.170 0.892 20.224 1.00 95.38 227 LYS A CA 1
ATOM 1852 C C . LYS A 1 227 ? -12.763 -0.170 21.147 1.00 95.38 227 LYS A C 1
ATOM 1854 O O . LYS A 1 227 ? -13.162 0.164 22.266 1.00 95.38 227 LYS A O 1
ATOM 1859 N N . LEU A 1 228 ? -12.767 -1.433 20.716 1.00 96.25 228 LEU A N 1
ATOM 1860 C CA . LEU A 1 228 ? -13.287 -2.538 21.515 1.00 96.25 228 LEU A CA 1
ATOM 1861 C C . LEU A 1 228 ? -12.489 -2.728 22.807 1.00 96.25 228 LEU A C 1
ATOM 1863 O O . LEU A 1 228 ? -13.086 -2.904 23.862 1.00 96.25 228 LEU A O 1
ATOM 1867 N N . HIS A 1 229 ? -11.161 -2.627 22.762 1.00 96.38 229 HIS A N 1
ATOM 1868 C CA . HIS A 1 229 ? -10.307 -2.765 23.941 1.00 96.38 229 HIS A CA 1
ATOM 1869 C C . HIS A 1 229 ? -10.635 -1.709 25.003 1.00 96.38 229 HIS A C 1
ATOM 1871 O O . HIS A 1 229 ? -10.793 -2.023 26.185 1.00 96.38 229 HIS A O 1
ATOM 1877 N N . THR A 1 230 ? -10.806 -0.453 24.583 1.00 95.38 230 THR A N 1
ATOM 1878 C CA . THR A 1 230 ? -11.181 0.639 25.490 1.00 95.38 230 THR A CA 1
ATOM 1879 C C . THR A 1 230 ? -12.571 0.406 26.080 1.00 95.38 230 THR A C 1
ATOM 1881 O O . THR A 1 230 ? -12.782 0.621 27.276 1.00 95.38 230 THR A O 1
ATOM 1884 N N . PHE A 1 231 ? -13.517 -0.075 25.269 1.00 94.69 231 PHE A N 1
ATOM 1885 C CA . PHE A 1 231 ? -14.866 -0.361 25.741 1.00 94.69 231 PHE A CA 1
ATOM 1886 C C . PHE A 1 231 ? -14.913 -1.584 26.673 1.00 94.69 231 PHE A C 1
ATOM 1888 O O . PHE A 1 231 ? -15.569 -1.528 27.709 1.00 94.69 231 PHE A O 1
ATOM 1895 N N . SER A 1 232 ? -14.145 -2.637 26.389 1.00 94.81 232 SER A N 1
ATOM 1896 C CA . SER A 1 232 ? -14.000 -3.814 27.257 1.00 94.81 232 SER A CA 1
ATOM 1897 C C . SER A 1 232 ? -13.50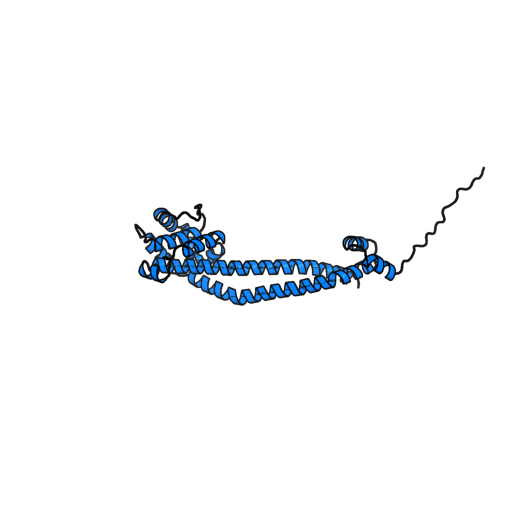5 -3.411 28.639 1.00 94.81 232 SER A C 1
ATOM 1899 O O . SER A 1 232 ? -14.141 -3.740 29.631 1.00 94.81 232 SER A O 1
ATOM 1901 N N . ARG A 1 233 ? -12.452 -2.586 28.719 1.00 94.25 233 ARG A N 1
ATOM 1902 C CA . ARG A 1 233 ? -11.943 -2.088 30.008 1.00 94.25 233 ARG A CA 1
ATOM 1903 C C . ARG A 1 233 ? -12.989 -1.304 30.797 1.00 94.25 233 ARG A C 1
ATOM 1905 O O . ARG A 1 233 ? -13.022 -1.376 32.024 1.00 94.25 233 ARG A O 1
ATOM 1912 N N . PHE A 1 234 ? -13.836 -0.540 30.109 1.00 91.94 234 PHE A N 1
ATOM 1913 C CA . PHE A 1 234 ? -14.951 0.156 30.745 1.00 91.94 234 PHE A CA 1
ATOM 1914 C C . PHE A 1 234 ? -16.005 -0.823 31.284 1.00 91.94 234 PHE A C 1
ATOM 1916 O O . PHE A 1 234 ? -16.468 -0.646 32.412 1.00 91.94 234 PHE A O 1
ATOM 1923 N N . MET A 1 235 ? -16.346 -1.862 30.518 1.00 92.50 235 MET A N 1
ATOM 1924 C CA . MET A 1 235 ? -17.282 -2.911 30.937 1.00 92.50 235 MET A CA 1
ATOM 1925 C C . MET A 1 235 ? -16.741 -3.713 32.127 1.00 92.50 235 MET A C 1
ATOM 1927 O O . MET A 1 235 ? -17.472 -3.929 33.095 1.00 92.50 235 MET A O 1
ATOM 1931 N N . ASP A 1 236 ? -15.455 -4.062 32.118 1.00 91.06 236 ASP A N 1
ATOM 1932 C CA . ASP A 1 236 ? -14.783 -4.752 33.222 1.00 91.06 236 ASP A CA 1
ATOM 1933 C C . ASP A 1 236 ? -14.802 -3.901 34.495 1.00 91.06 236 ASP A C 1
ATOM 1935 O O . ASP A 1 236 ? -15.159 -4.384 35.569 1.00 91.06 236 ASP A O 1
ATOM 1939 N N . ALA A 1 237 ? -14.503 -2.602 34.378 1.00 89.12 237 ALA A N 1
ATOM 1940 C CA . ALA A 1 237 ? -14.545 -1.677 35.507 1.00 89.12 237 ALA A CA 1
ATOM 1941 C C . ALA A 1 237 ? -15.956 -1.543 36.103 1.00 89.12 237 ALA A C 1
ATOM 1943 O O . ALA A 1 237 ? -16.107 -1.408 37.313 1.00 89.12 237 ALA A O 1
ATOM 1944 N N . ILE A 1 238 ? -17.007 -1.560 35.280 1.00 89.19 238 ILE A N 1
ATOM 1945 C CA . ILE A 1 238 ? -18.389 -1.542 35.778 1.00 89.19 238 ILE A CA 1
ATOM 1946 C C . ILE A 1 238 ? -18.726 -2.862 36.474 1.00 89.19 238 ILE A C 1
ATOM 1948 O O . ILE A 1 238 ? -19.299 -2.839 37.561 1.00 89.19 238 ILE A O 1
ATOM 1952 N N . THR A 1 239 ? -18.338 -3.989 35.879 1.00 87.69 239 THR A N 1
ATOM 1953 C CA . THR A 1 239 ? -18.697 -5.334 36.349 1.00 87.69 239 THR A CA 1
ATOM 1954 C C . THR A 1 239 ? -17.984 -5.698 37.653 1.00 87.69 239 THR A C 1
ATOM 1956 O O . THR A 1 239 ? -18.626 -6.164 38.591 1.00 87.69 239 THR A O 1
ATOM 1959 N N . LEU A 1 240 ? -16.687 -5.396 37.777 1.00 81.81 240 LEU A N 1
ATOM 1960 C CA . LEU A 1 240 ? -15.903 -5.642 38.997 1.00 81.81 240 LEU A CA 1
ATOM 1961 C C . LEU A 1 240 ? -16.444 -4.902 40.226 1.00 81.81 240 LEU A C 1
ATOM 1963 O O . LEU A 1 240 ? -16.291 -5.378 41.344 1.00 81.81 240 LEU A O 1
ATOM 1967 N N . HIS A 1 241 ? -17.072 -3.740 40.036 1.00 70.25 241 HIS A N 1
ATOM 1968 C CA . HIS A 1 241 ? -17.661 -2.958 41.125 1.00 70.25 241 HIS A CA 1
ATOM 1969 C C . HIS A 1 241 ? -19.083 -3.400 41.510 1.00 70.25 241 HIS A C 1
ATOM 1971 O O . HIS A 1 241 ? -19.656 -2.844 42.454 1.00 70.25 241 HIS A O 1
ATOM 1977 N N . LEU A 1 242 ? -19.674 -4.350 40.777 1.00 65.75 242 LEU A N 1
ATOM 1978 C CA . LEU A 1 242 ? -20.966 -4.950 41.115 1.00 65.75 242 LEU A CA 1
ATOM 1979 C C . LEU A 1 242 ? -20.801 -6.138 42.071 1.00 65.75 242 LEU A C 1
ATOM 1981 O O . LEU A 1 242 ? -21.575 -6.223 43.034 1.00 65.75 242 LEU A O 1
ATOM 1985 N N . CYS A 1 243 ? -19.771 -6.964 41.846 1.00 56.22 243 CYS A N 1
ATOM 1986 C CA . CYS A 1 243 ? -19.308 -8.010 42.763 1.00 56.22 243 CYS A CA 1
ATOM 1987 C C . CYS A 1 243 ? -18.918 -7.435 44.142 1.00 56.22 243 CYS A C 1
ATOM 1989 O O . CYS A 1 243 ? -19.126 -8.149 45.144 1.00 56.22 243 CYS A O 1
#

Secondary structure (DSSP, 8-state):
---PPPPP----------HHHHHHHHHHS-HHHHHHHTTT-HHHHHHHHHHHHHHHHHHHHHHHHHHHHHHHHHHHHHHHHHHHHHHHHHHHT-TTHHHHHHHHHH-SS--HHHHHHHHHHHHHH------TTPPPPHHHHHHHHTSHHHHHHHHTHHHHGGG--HHHHHHHHHHHHH-TT--HHHHHHH-HHHHHHHHHHHHHHHHHHHHHHHHHHHHHHHHHHHHHHHHHHHHHHHHHTT-